Protein AF-0000000072267032 (afdb_homodimer)

Organism: Cereibacter sphaeroides (strain ATCC 17023 / DSM 158 / JCM 6121 / CCUG 31486 / LMG 2827 / NBRC 12203 / NCIMB 8253 / ATH 2.4.1.) (NCBI:txid272943)

Foldseek 3Di:
DLPPKDKDQDDLVCLQVVQVQVQVQCVVVVHDNDGRDSVNSNVLSVCCVVDVQWGWMFIDGPRHGFWIWIKGWDQDPVVRGIAIETEDITGHPVCPPSCRRVVNVVVVVVVCVVRVHPYYDYDDPPPCPVVVVVCVVPHDDDPDDDDDDDDVPPVPPDVPDVPPPPDPPPPPD/DLPPKDKDQDDLVCLQVVQVQVQVQCVVVVHDNDGRDSVNSNVLSVCCVVDVQWGWMFIDGPRHGFWIWIKGWDQDPVVRGIAMETEDITGHPVCPPSCRRVVNVVVVVVVCVVRVHPYYDYDDPPPCPVVVVVCVVPHDDDPDDDDDDDDVPPVPPDPPPVPPPPPPPPPDD

Radius of gyration: 23.93 Å; Cα contacts (8 Å, |Δi|>4): 596; chains: 2; bounding box: 126×60×44 Å

Structure (mmCIF, N/CA/C/O backbone):
data_AF-0000000072267032-model_v1
#
loop_
_entity.id
_entity.type
_entity.pdbx_description
1 polymer Acetyltransferase
#
loop_
_atom_site.group_PDB
_atom_site.id
_atom_site.type_symbol
_atom_site.label_atom_id
_atom_site.label_alt_id
_atom_site.label_comp_id
_atom_site.label_asym_id
_atom_site.label_entity_id
_atom_site.label_seq_id
_atom_site.pdbx_PDB_ins_code
_atom_site.Cartn_x
_atom_site.Cartn_y
_atom_site.Cartn_z
_atom_site.occupancy
_atom_site.B_iso_or_equiv
_atom_site.auth_seq_id
_atom_site.auth_comp_id
_atom_site.auth_asym_id
_atom_site.auth_atom_id
_atom_site.pdbx_PDB_model_num
ATOM 1 N N . MET A 1 1 ? -18.75 -29.969 -14.984 1 39.78 1 MET A N 1
ATOM 2 C CA . MET A 1 1 ? -19.156 -29.172 -13.828 1 39.78 1 MET A CA 1
ATOM 3 C C . MET A 1 1 ? -18.109 -28.094 -13.523 1 39.78 1 MET A C 1
ATOM 5 O O . MET A 1 1 ? -16.953 -28.406 -13.242 1 39.78 1 MET A O 1
ATOM 9 N N . VAL A 1 2 ? -18.219 -27 -14.141 1 49.12 2 VAL A N 1
ATOM 10 C CA . VAL A 1 2 ? -17.234 -25.953 -13.969 1 49.12 2 VAL A CA 1
ATOM 11 C C . VAL A 1 2 ? -16.984 -25.719 -12.477 1 49.12 2 VAL A C 1
ATOM 13 O O . VAL A 1 2 ? -17.922 -25.422 -11.727 1 49.12 2 VAL A O 1
ATOM 16 N N . SER A 1 3 ? -16.156 -26.516 -11.875 1 59.34 3 SER A N 1
ATOM 17 C CA . SER A 1 3 ? -15.938 -26.484 -10.438 1 59.34 3 SER A CA 1
ATOM 18 C C . SER A 1 3 ? -15.734 -25.062 -9.938 1 59.34 3 SER A C 1
ATOM 20 O O . SER A 1 3 ? -15.078 -24.25 -10.594 1 59.34 3 SER A O 1
ATOM 22 N N . VAL A 1 4 ? -16.719 -24.547 -9.289 1 64.12 4 VAL A N 1
ATOM 23 C CA . VAL A 1 4 ? -16.703 -23.234 -8.672 1 64.12 4 VAL A CA 1
ATOM 24 C C . VAL A 1 4 ? -15.375 -23 -7.961 1 64.12 4 VAL A C 1
ATOM 26 O O . VAL A 1 4 ? -14.914 -23.844 -7.199 1 64.12 4 VAL A O 1
ATOM 29 N N . PRO A 1 5 ? -14.703 -21.969 -8.391 1 80.12 5 PRO A N 1
ATOM 30 C CA . PRO A 1 5 ? -13.453 -21.656 -7.688 1 80.12 5 PRO A CA 1
ATOM 31 C C . PRO A 1 5 ? -13.633 -21.578 -6.176 1 80.12 5 PRO A C 1
ATOM 33 O O . PRO A 1 5 ? -14.672 -21.109 -5.695 1 80.12 5 PRO A O 1
ATOM 36 N N . THR A 1 6 ? -12.883 -22.391 -5.469 1 91.19 6 THR A N 1
ATOM 37 C CA . THR A 1 6 ? -12.844 -22.25 -4.016 1 91.19 6 THR A CA 1
ATOM 38 C C . THR A 1 6 ? -11.734 -21.297 -3.59 1 91.19 6 THR A C 1
ATOM 40 O O . THR A 1 6 ? -10.578 -21.469 -3.973 1 91.19 6 THR A O 1
ATOM 43 N N . ILE A 1 7 ? -12.133 -20.219 -2.961 1 96.75 7 ILE A N 1
ATOM 44 C CA . ILE A 1 7 ? -11.18 -19.25 -2.42 1 96.75 7 ILE A CA 1
ATOM 45 C C . ILE A 1 7 ? -10.977 -19.5 -0.928 1 96.75 7 ILE A C 1
ATOM 47 O O . ILE A 1 7 ? -11.945 -19.672 -0.183 1 96.75 7 ILE A O 1
ATOM 51 N N . ARG A 1 8 ? -9.742 -19.547 -0.549 1 96.31 8 ARG A N 1
ATOM 52 C CA . ARG A 1 8 ? -9.461 -19.844 0.851 1 96.31 8 ARG A CA 1
ATOM 53 C C . ARG A 1 8 ? -8.141 -19.234 1.293 1 96.31 8 ARG A C 1
ATOM 55 O O . ARG A 1 8 ? -7.312 -18.859 0.458 1 96.31 8 ARG A O 1
ATOM 62 N N . ALA A 1 9 ? -8.008 -19.141 2.654 1 96.06 9 ALA A N 1
ATOM 63 C CA . ALA A 1 9 ? -6.695 -18.812 3.199 1 96.06 9 ALA A CA 1
ATOM 64 C C . ALA A 1 9 ? -5.715 -19.953 2.979 1 96.06 9 ALA A C 1
ATOM 66 O O . ALA A 1 9 ? -6.094 -21.125 3.045 1 96.06 9 ALA A O 1
ATOM 67 N N . LEU A 1 10 ? -4.48 -19.609 2.75 1 96.94 10 LEU A N 1
ATOM 68 C CA . LEU A 1 10 ? -3.457 -20.625 2.531 1 96.94 10 LEU A CA 1
ATOM 69 C C . LEU A 1 10 ? -2.928 -21.156 3.859 1 96.94 10 LEU A C 1
ATOM 71 O O . LEU A 1 10 ? -2.941 -20.438 4.867 1 96.94 10 LEU A O 1
ATOM 75 N N . SER A 1 11 ? -2.52 -22.406 3.828 1 95.25 11 SER A N 1
ATOM 76 C CA . SER A 1 11 ? -1.893 -23.047 4.977 1 95.25 11 SER A CA 1
ATOM 77 C C . SER A 1 11 ? -0.469 -23.5 4.652 1 95.25 11 SER A C 1
ATOM 79 O O . SER A 1 11 ? -0.033 -23.406 3.504 1 95.25 11 SER A O 1
ATOM 81 N N . ALA A 1 12 ? 0.171 -23.953 5.684 1 95.12 12 ALA A N 1
ATOM 82 C CA . ALA A 1 12 ? 1.554 -24.391 5.527 1 95.12 12 ALA A CA 1
ATOM 83 C C . ALA A 1 12 ? 1.665 -25.484 4.465 1 95.12 12 ALA A C 1
ATOM 85 O O . ALA A 1 12 ? 2.666 -25.562 3.75 1 95.12 12 ALA A O 1
ATOM 86 N N . ALA A 1 13 ? 0.671 -26.266 4.336 1 96.38 13 ALA A N 1
ATOM 87 C CA . ALA A 1 13 ? 0.675 -27.375 3.381 1 96.38 13 ALA A CA 1
ATOM 88 C C . ALA A 1 13 ? 0.691 -26.859 1.944 1 96.38 13 ALA A C 1
ATOM 90 O O . ALA A 1 13 ? 1.04 -27.594 1.019 1 96.38 13 ALA A O 1
ATOM 91 N N . ASP A 1 14 ? 0.347 -25.625 1.757 1 97.69 14 ASP A N 1
ATOM 92 C CA . ASP A 1 14 ? 0.253 -25.047 0.42 1 97.69 14 ASP A CA 1
ATOM 93 C C . ASP A 1 14 ? 1.597 -24.469 -0.027 1 97.69 14 ASP A C 1
ATOM 95 O O . ASP A 1 14 ? 1.748 -24.047 -1.176 1 97.69 14 ASP A O 1
ATOM 99 N N . ALA A 1 15 ? 2.623 -24.516 0.828 1 97.88 15 ALA A N 1
ATOM 100 C CA . ALA A 1 15 ? 3.869 -23.781 0.617 1 97.88 15 ALA A CA 1
ATOM 101 C C . ALA A 1 15 ? 4.562 -24.234 -0.665 1 97.88 15 ALA A C 1
ATOM 103 O O . ALA A 1 15 ? 4.977 -23.406 -1.479 1 97.88 15 ALA A O 1
ATOM 104 N N . PRO A 1 16 ? 4.652 -25.531 -0.921 1 98 16 PRO A N 1
ATOM 105 C CA . PRO A 1 16 ? 5.332 -25.938 -2.152 1 98 16 PRO A CA 1
ATOM 106 C C . PRO A 1 16 ? 4.621 -25.438 -3.41 1 98 16 PRO A C 1
ATOM 108 O O . PRO A 1 16 ? 5.27 -24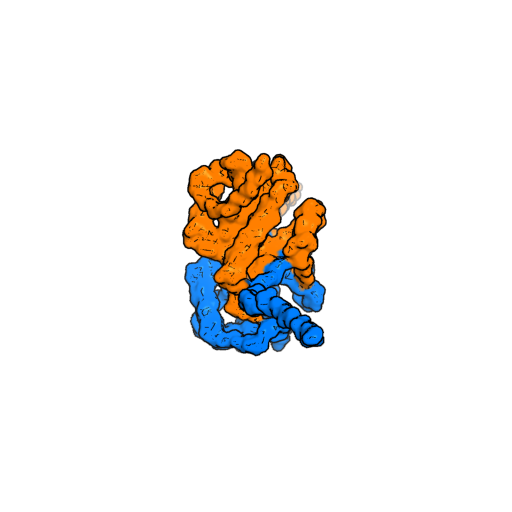.938 -4.332 1 98 16 PRO A O 1
ATOM 111 N N . ARG A 1 17 ? 3.348 -25.578 -3.422 1 97.69 17 ARG A N 1
ATOM 112 C CA . ARG A 1 17 ? 2.609 -25.141 -4.605 1 97.69 17 ARG A CA 1
ATOM 113 C C . ARG A 1 17 ? 2.623 -23.625 -4.738 1 97.69 17 ARG A C 1
ATOM 115 O O . ARG A 1 17 ? 2.693 -23.094 -5.848 1 97.69 17 ARG A O 1
ATOM 122 N N . LEU A 1 18 ? 2.527 -22.906 -3.607 1 97.75 18 LEU A N 1
ATOM 123 C CA . LEU A 1 18 ? 2.641 -21.453 -3.66 1 97.75 18 LEU A CA 1
ATOM 124 C C . LEU A 1 18 ? 4 -21.031 -4.203 1 97.75 18 LEU A C 1
ATOM 126 O O . LEU A 1 18 ? 4.105 -20.047 -4.938 1 97.75 18 LEU A O 1
ATOM 130 N N . ALA A 1 19 ? 5.02 -21.797 -3.832 1 97.69 19 ALA A N 1
ATOM 131 C CA . ALA A 1 19 ? 6.355 -21.5 -4.348 1 97.69 19 ALA A CA 1
ATOM 132 C C . ALA A 1 19 ? 6.391 -21.609 -5.871 1 97.69 19 ALA A C 1
ATOM 134 O O . ALA A 1 19 ? 6.973 -20.766 -6.547 1 97.69 19 ALA A O 1
ATOM 135 N N . ASP A 1 20 ? 5.754 -22.609 -6.375 1 97.19 20 ASP A N 1
ATOM 136 C CA . ASP A 1 20 ? 5.672 -22.781 -7.824 1 97.19 20 ASP A CA 1
ATOM 137 C C . ASP A 1 20 ? 4.938 -21.625 -8.484 1 97.19 20 ASP A C 1
ATOM 139 O O . ASP A 1 20 ? 5.387 -21.094 -9.5 1 97.19 20 ASP A O 1
ATOM 143 N N . LEU A 1 21 ? 3.82 -21.234 -7.906 1 97.06 21 LEU A N 1
ATOM 144 C CA . LEU A 1 21 ? 3.02 -20.141 -8.445 1 97.06 21 LEU A CA 1
ATOM 145 C C . LEU A 1 21 ? 3.785 -18.828 -8.391 1 97.06 21 LEU A C 1
ATOM 147 O O . LEU A 1 21 ? 3.785 -18.062 -9.352 1 97.06 21 LEU A O 1
ATOM 151 N N . ALA A 1 22 ? 4.438 -18.609 -7.234 1 96.81 22 ALA A N 1
ATOM 152 C CA . ALA A 1 22 ? 5.211 -17.391 -7.059 1 96.81 22 ALA A CA 1
ATOM 153 C C . ALA A 1 22 ? 6.352 -17.312 -8.07 1 96.81 22 ALA A C 1
ATO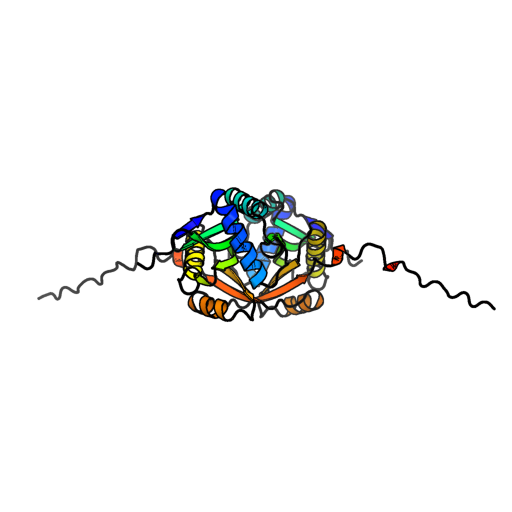M 155 O O . ALA A 1 22 ? 6.637 -16.234 -8.617 1 96.81 22 ALA A O 1
ATOM 156 N N . THR A 1 23 ? 6.988 -18.438 -8.328 1 96.94 23 THR A N 1
ATOM 157 C CA . THR A 1 23 ? 8.055 -18.5 -9.32 1 96.94 23 THR A CA 1
ATOM 158 C C . THR A 1 23 ? 7.523 -18.172 -10.711 1 96.94 23 THR A C 1
ATOM 160 O O . THR A 1 23 ? 8.133 -17.391 -11.445 1 96.94 23 THR A O 1
ATOM 163 N N . ALA A 1 24 ? 6.41 -18.734 -11.062 1 95.5 24 ALA A N 1
ATOM 164 C CA . ALA A 1 24 ? 5.789 -18.469 -12.352 1 95.5 24 ALA A CA 1
ATOM 165 C C . ALA A 1 24 ? 5.395 -17 -12.477 1 95.5 24 ALA A C 1
ATOM 167 O O . ALA A 1 24 ? 5.578 -16.391 -13.531 1 95.5 24 ALA A O 1
ATOM 168 N N . TYR A 1 25 ? 4.852 -16.484 -11.406 1 94.94 25 TYR A N 1
ATOM 169 C CA . TYR A 1 25 ? 4.469 -15.078 -11.359 1 94.94 25 TYR A CA 1
ATOM 170 C C . TYR A 1 25 ? 5.68 -14.172 -11.555 1 94.94 25 TYR A C 1
ATOM 172 O O . TYR A 1 25 ? 5.637 -13.242 -12.359 1 94.94 25 TYR A O 1
ATOM 180 N N . ARG A 1 26 ? 6.723 -14.453 -10.82 1 93.62 26 ARG A N 1
ATOM 181 C CA . ARG A 1 26 ? 7.977 -13.711 -10.93 1 93.62 26 ARG A CA 1
ATOM 182 C C . ARG A 1 26 ? 8.477 -13.695 -12.375 1 93.62 26 ARG A C 1
ATOM 184 O O . ARG A 1 26 ? 8.883 -12.648 -12.883 1 93.62 26 ARG A O 1
ATOM 191 N N . ARG A 1 27 ? 8.422 -14.773 -12.992 1 92.31 27 ARG A N 1
ATOM 192 C CA . ARG A 1 27 ? 8.867 -14.875 -14.375 1 92.31 27 ARG A CA 1
ATOM 193 C C . ARG A 1 27 ? 7.973 -14.055 -15.297 1 92.31 27 ARG A C 1
ATOM 195 O O . ARG A 1 27 ? 8.469 -13.344 -16.188 1 92.31 27 ARG A O 1
ATOM 202 N N . ALA A 1 28 ? 6.707 -14.156 -15.086 1 90.12 28 ALA A N 1
ATOM 203 C CA . ALA A 1 28 ? 5.75 -13.422 -15.906 1 90.12 28 ALA A CA 1
ATOM 204 C C . ALA A 1 28 ? 5.957 -11.914 -15.773 1 90.12 28 ALA A C 1
ATOM 206 O O . ALA A 1 28 ? 5.684 -11.164 -16.703 1 90.12 28 ALA A O 1
ATOM 207 N N . MET A 1 29 ? 6.492 -11.508 -14.648 1 89.44 29 MET A N 1
ATOM 208 C CA . MET A 1 29 ? 6.668 -10.086 -14.352 1 89.44 29 MET A CA 1
ATOM 209 C C . MET A 1 29 ? 8.109 -9.656 -14.609 1 89.44 29 MET A C 1
ATOM 211 O O . MET A 1 29 ? 8.516 -8.57 -14.195 1 89.44 29 MET A O 1
ATOM 215 N N . SER A 1 30 ? 8.93 -10.453 -15.188 1 86.12 30 SER A N 1
ATOM 216 C CA . SER A 1 30 ? 10.328 -10.195 -15.523 1 86.12 30 SER A CA 1
ATOM 217 C C . SER A 1 30 ? 11.148 -9.898 -14.273 1 86.12 30 SER A C 1
ATOM 219 O O . SER A 1 30 ? 12 -9 -14.289 1 86.12 30 SER A O 1
ATOM 221 N N . GLY A 1 31 ? 10.781 -10.625 -13.234 1 85.69 31 GLY A N 1
ATOM 222 C CA . GLY A 1 31 ? 11.547 -10.539 -12 1 85.69 31 GLY A CA 1
ATOM 223 C C . GLY A 1 31 ? 12.844 -11.328 -12.047 1 85.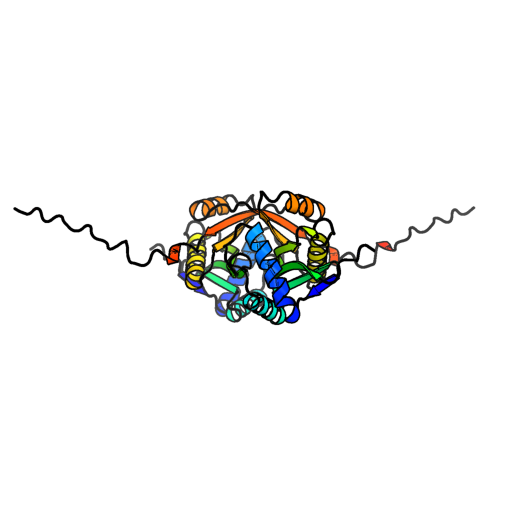69 31 GLY A C 1
ATOM 224 O O . GLY A 1 31 ? 13.273 -11.766 -13.109 1 85.69 31 GLY A O 1
ATOM 225 N N . PRO A 1 32 ? 13.453 -11.391 -10.898 1 85.5 32 PRO A N 1
ATOM 226 C CA . PRO A 1 32 ? 14.703 -12.156 -10.836 1 85.5 32 PRO A CA 1
ATOM 227 C C . PRO A 1 32 ? 14.531 -13.602 -11.305 1 85.5 32 PRO A C 1
ATOM 229 O O . PRO A 1 32 ? 13.453 -14.18 -11.164 1 85.5 32 PRO A O 1
ATOM 232 N N . ALA A 1 33 ? 15.617 -14.18 -11.703 1 86.81 33 ALA A N 1
ATOM 233 C CA . ALA A 1 33 ? 15.602 -15.523 -12.273 1 86.81 33 ALA A CA 1
ATOM 234 C C . ALA A 1 33 ? 15.477 -16.578 -11.18 1 86.81 33 ALA A C 1
ATOM 236 O O . ALA A 1 33 ? 14.969 -17.688 -11.422 1 86.81 33 ALA A O 1
ATOM 237 N N . GLU A 1 34 ? 15.867 -16.156 -10.039 1 91.5 34 GLU A N 1
ATOM 238 C CA . GLU A 1 34 ? 15.859 -17.125 -8.945 1 91.5 34 GLU A CA 1
ATOM 239 C C . GLU A 1 34 ? 14.438 -17.531 -8.578 1 91.5 34 GLU A C 1
ATOM 241 O O . GLU A 1 34 ? 13.547 -16.688 -8.469 1 91.5 34 GLU A O 1
ATOM 246 N N . ALA A 1 35 ? 14.273 -18.828 -8.438 1 93.62 35 ALA A N 1
ATOM 247 C CA . ALA A 1 35 ? 12.961 -19.359 -8.078 1 93.62 35 ALA A CA 1
ATOM 248 C C . ALA A 1 35 ? 12.633 -19.078 -6.613 1 93.62 35 ALA A C 1
ATOM 250 O O . ALA A 1 35 ? 13.531 -19 -5.77 1 93.62 35 ALA A O 1
ATOM 251 N N . THR A 1 36 ? 11.328 -18.875 -6.375 1 95.94 36 THR A N 1
ATOM 252 C CA . THR A 1 36 ? 10.859 -18.844 -4.996 1 95.94 36 THR A CA 1
ATOM 253 C C . THR A 1 36 ? 10.93 -20.234 -4.371 1 95.94 36 THR A C 1
ATOM 255 O O . THR A 1 36 ? 10.477 -21.219 -4.969 1 95.94 36 THR A O 1
ATOM 258 N N . THR A 1 37 ? 11.492 -20.328 -3.199 1 96.25 37 THR A N 1
ATOM 259 C CA . THR A 1 37 ? 11.617 -21.625 -2.541 1 96.25 37 THR A CA 1
ATOM 260 C C . THR A 1 37 ? 10.391 -21.906 -1.68 1 96.25 37 THR A C 1
ATOM 262 O O . THR A 1 37 ? 9.695 -20.984 -1.255 1 96.25 37 THR A O 1
ATOM 265 N N . PRO A 1 38 ? 10.188 -23.219 -1.454 1 97.06 38 PRO A N 1
ATOM 266 C CA . PRO A 1 38 ? 9.102 -23.547 -0.521 1 97.06 38 PRO A CA 1
ATOM 267 C C . PRO A 1 38 ? 9.289 -22.906 0.847 1 97.06 38 PRO A C 1
ATOM 269 O O . PRO A 1 38 ? 8.305 -22.547 1.505 1 97.06 38 PRO A O 1
ATOM 272 N N . GLY A 1 39 ? 10.523 -22.75 1.212 1 96.56 39 GLY A N 1
ATOM 273 C CA . GLY A 1 39 ? 10.797 -22.062 2.463 1 96.56 39 GLY A CA 1
ATOM 274 C C . GLY A 1 39 ? 10.344 -20.625 2.469 1 96.56 39 GLY A C 1
ATOM 275 O O . GLY A 1 39 ? 9.742 -20.156 3.443 1 96.56 39 GLY A O 1
ATOM 276 N N . GLN A 1 40 ? 10.633 -19.922 1.434 1 95 40 GLN A N 1
ATOM 277 C CA . GLN A 1 40 ? 10.188 -18.531 1.294 1 95 40 GLN A CA 1
ATOM 278 C C . GLN A 1 40 ? 8.664 -18.453 1.277 1 95 40 GLN A C 1
ATOM 280 O O . GLN A 1 40 ? 8.078 -17.578 1.914 1 95 40 GLN A O 1
ATOM 285 N N . ALA A 1 41 ? 8.078 -19.375 0.562 1 97.12 41 ALA A N 1
ATOM 286 C CA . ALA A 1 41 ? 6.621 -19.422 0.506 1 97.12 41 ALA A CA 1
ATOM 287 C C . ALA A 1 41 ? 6.031 -19.734 1.878 1 97.12 41 ALA A C 1
ATOM 289 O O . ALA A 1 41 ? 5.039 -19.109 2.285 1 97.12 41 ALA A O 1
ATOM 290 N N . ALA A 1 42 ? 6.605 -20.625 2.572 1 97.25 42 ALA A N 1
ATOM 291 C CA . ALA A 1 42 ? 6.145 -20.984 3.912 1 97.25 42 ALA A CA 1
ATOM 292 C C . ALA A 1 42 ? 6.238 -19.797 4.859 1 97.25 42 ALA A C 1
ATOM 294 O O . ALA A 1 42 ? 5.34 -19.562 5.676 1 97.25 42 ALA A O 1
ATOM 295 N N . ALA A 1 43 ? 7.289 -19.078 4.766 1 95.88 43 ALA A N 1
ATOM 296 C CA . ALA A 1 43 ? 7.473 -17.891 5.609 1 95.88 43 ALA A CA 1
ATOM 297 C C . ALA A 1 43 ? 6.387 -16.859 5.344 1 95.88 43 ALA A C 1
ATOM 299 O O . ALA A 1 43 ? 5.883 -16.234 6.277 1 95.88 43 ALA A O 1
ATOM 300 N N . LEU A 1 44 ? 6.086 -16.688 4.141 1 95.62 44 LEU A N 1
ATOM 301 C CA . LEU A 1 44 ? 5.039 -15.734 3.771 1 95.62 44 LEU A CA 1
ATOM 302 C C . LEU A 1 44 ? 3.688 -16.188 4.312 1 95.62 44 LEU A C 1
ATOM 304 O O . LEU A 1 44 ? 2.932 -15.375 4.852 1 95.62 44 LEU A O 1
ATOM 308 N N . ILE A 1 45 ? 3.424 -17.422 4.188 1 97.12 45 ILE A N 1
ATOM 309 C CA . ILE A 1 45 ? 2.178 -17.984 4.699 1 97.12 45 ILE A CA 1
ATOM 310 C C . ILE A 1 45 ? 2.111 -17.797 6.215 1 97.12 45 ILE A C 1
ATOM 312 O O . ILE A 1 45 ? 1.083 -17.375 6.746 1 97.12 45 ILE A O 1
ATOM 316 N N . GLU A 1 46 ? 3.17 -18.078 6.852 1 96.31 46 GLU A N 1
ATOM 317 C CA . GLU A 1 46 ? 3.221 -17.922 8.305 1 96.31 46 GLU A CA 1
ATOM 318 C C . GLU A 1 46 ? 2.965 -16.484 8.711 1 96.31 46 GLU A C 1
ATOM 320 O O . GLU A 1 46 ? 2.234 -16.219 9.672 1 96.31 46 GLU A O 1
ATOM 325 N N . ARG A 1 47 ? 3.541 -15.617 7.996 1 93.81 47 ARG A N 1
ATOM 326 C CA . ARG A 1 47 ? 3.322 -14.203 8.273 1 93.81 47 ARG A CA 1
ATOM 327 C C . ARG A 1 47 ? 1.853 -13.836 8.102 1 93.81 47 ARG A C 1
ATOM 329 O O . ARG A 1 47 ? 1.289 -13.109 8.922 1 93.81 47 ARG A O 1
ATOM 336 N N . ALA A 1 48 ? 1.309 -14.289 7.086 1 94.5 48 ALA A N 1
ATOM 337 C CA . ALA A 1 48 ? -0.094 -13.992 6.805 1 94.5 48 ALA A CA 1
ATOM 338 C C . ALA A 1 48 ? -1.002 -14.562 7.891 1 94.5 48 ALA A C 1
ATOM 340 O O . ALA A 1 48 ? -2.021 -13.961 8.234 1 94.5 48 ALA A O 1
ATOM 341 N N . LEU A 1 49 ? -0.623 -15.68 8.406 1 93.69 49 LEU A N 1
ATOM 342 C CA . LEU A 1 49 ? -1.416 -16.312 9.445 1 93.69 49 LEU A CA 1
ATOM 343 C C . LEU A 1 49 ? -1.299 -15.555 10.766 1 93.69 49 LEU A C 1
ATOM 345 O O . LEU A 1 49 ? -2.234 -15.555 11.57 1 93.69 49 LEU A O 1
ATOM 349 N N . ARG A 1 50 ? -0.221 -14.859 10.961 1 92.25 50 ARG A N 1
ATOM 350 C CA . ARG A 1 50 ? 0.042 -14.188 12.227 1 92.25 50 ARG A CA 1
ATOM 351 C C . ARG A 1 50 ? -0.379 -12.727 12.18 1 92.25 50 ARG A C 1
ATOM 353 O O . ARG A 1 50 ? -0.613 -12.102 13.211 1 92.25 50 ARG A O 1
ATOM 360 N N . ALA A 1 51 ? -0.405 -12.203 11.047 1 92.44 51 ALA A N 1
ATOM 361 C CA . ALA A 1 51 ? -0.68 -10.781 10.875 1 92.44 51 ALA A CA 1
ATOM 362 C C . ALA A 1 51 ? -2.041 -10.555 10.227 1 92.44 51 ALA A C 1
ATOM 364 O O . ALA A 1 51 ? -2.18 -10.688 9.008 1 92.44 51 ALA A O 1
ATOM 365 N N . PRO A 1 52 ? -2.963 -10.039 10.984 1 89.5 52 PRO A N 1
ATOM 366 C CA . PRO A 1 52 ? -4.312 -9.891 10.438 1 89.5 52 PRO A CA 1
ATOM 367 C C . PRO A 1 52 ? -4.371 -8.891 9.281 1 89.5 52 PRO A C 1
ATOM 369 O O . PRO A 1 52 ? -5.297 -8.938 8.469 1 89.5 52 PRO A O 1
ATOM 372 N N . ASP A 1 53 ? -3.424 -8.031 9.172 1 93.88 53 ASP A N 1
ATOM 373 C CA . ASP A 1 53 ? -3.441 -7 8.141 1 93.88 53 ASP A CA 1
ATOM 374 C C . ASP A 1 53 ? -2.834 -7.512 6.84 1 93.88 53 ASP A C 1
ATOM 376 O O . ASP A 1 53 ? -2.809 -6.797 5.836 1 93.88 53 ASP A O 1
ATOM 380 N N . LEU A 1 54 ? -2.316 -8.711 6.859 1 95.62 54 LEU A N 1
ATOM 381 C CA . LEU A 1 54 ? -1.792 -9.367 5.668 1 95.62 54 LEU A CA 1
ATOM 382 C C . LEU A 1 54 ? -2.711 -10.5 5.223 1 95.62 54 LEU A C 1
ATOM 384 O O . LEU A 1 54 ? -2.947 -11.445 5.977 1 95.62 54 LEU A O 1
ATOM 388 N N . LEU A 1 55 ? -3.26 -10.32 4.043 1 97.19 55 LEU A N 1
ATOM 389 C CA . LEU A 1 55 ? -4.184 -11.312 3.5 1 97.19 55 LEU A CA 1
ATOM 390 C C . LEU A 1 55 ? -3.541 -12.086 2.348 1 97.19 55 LEU A C 1
ATOM 392 O O . LEU A 1 55 ? -3.148 -11.484 1.343 1 97.19 55 LEU A O 1
ATOM 396 N N . LEU A 1 56 ? -3.41 -13.344 2.539 1 97.94 56 LEU A N 1
ATOM 397 C CA . LEU A 1 56 ? -2.922 -14.258 1.506 1 97.94 56 LEU A CA 1
ATOM 398 C C . LEU A 1 56 ? -3.963 -15.32 1.185 1 97.94 56 LEU A C 1
ATOM 400 O O . LEU A 1 56 ? -4.152 -16.266 1.957 1 97.94 56 LEU A O 1
ATOM 404 N N . LEU A 1 57 ? -4.625 -15.148 0.009 1 98.06 57 LEU A N 1
ATOM 405 C CA . LEU A 1 57 ? -5.699 -16.047 -0.411 1 98.06 57 LEU A CA 1
ATOM 406 C C . LEU A 1 57 ? -5.25 -16.922 -1.568 1 98.06 57 LEU A C 1
ATOM 408 O O . LEU A 1 57 ? -4.473 -16.5 -2.42 1 98.06 57 LEU A O 1
ATOM 412 N N . GLY A 1 58 ? -5.742 -18.109 -1.576 1 98 58 GLY A N 1
ATOM 413 C CA . GLY A 1 58 ? -5.547 -19.047 -2.674 1 98 58 GLY A CA 1
ATOM 414 C C . GLY A 1 58 ? -6.84 -19.406 -3.381 1 98 58 GLY A C 1
ATOM 415 O O . GLY A 1 58 ? -7.902 -19.453 -2.758 1 98 58 GLY A O 1
ATOM 416 N N . ALA A 1 59 ? -6.723 -19.641 -4.656 1 97.06 59 ALA A N 1
ATOM 417 C CA . ALA A 1 59 ? -7.832 -20.125 -5.473 1 97.06 59 ALA A CA 1
ATOM 418 C C . ALA A 1 59 ? -7.551 -21.531 -6 1 97.06 59 ALA A C 1
ATOM 420 O O . ALA A 1 59 ? -6.531 -21.766 -6.652 1 97.06 59 ALA A O 1
ATOM 421 N N . ASP A 1 60 ? -8.461 -22.406 -5.711 1 94.56 60 ASP A N 1
ATOM 422 C CA . ASP A 1 60 ? -8.336 -23.781 -6.199 1 94.56 60 ASP A CA 1
ATOM 423 C C . ASP A 1 60 ? -9.156 -23.984 -7.469 1 94.56 60 ASP A C 1
ATOM 425 O O . ASP A 1 60 ? -10.266 -23.469 -7.59 1 94.56 60 ASP A O 1
ATOM 429 N N . CYS A 1 61 ? -8.523 -24.641 -8.367 1 88.75 61 CYS A N 1
ATOM 430 C CA . CYS A 1 61 ? -9.188 -25.109 -9.578 1 88.75 61 CYS A CA 1
ATOM 431 C C . CYS A 1 61 ? -8.875 -26.594 -9.82 1 88.75 61 CYS A C 1
ATOM 433 O O . CYS A 1 61 ? -7.711 -26.969 -9.898 1 88.75 61 CYS A O 1
ATOM 435 N N . GLY A 1 62 ? -9.898 -27.422 -9.898 1 84.69 62 GLY A N 1
ATOM 436 C CA . GLY A 1 62 ? -9.695 -28.844 -10.109 1 84.69 62 GLY A CA 1
ATOM 437 C C . GLY A 1 62 ? -8.945 -29.516 -8.969 1 84.69 62 GLY A C 1
ATOM 438 O O . GLY A 1 62 ? -8.102 -30.375 -9.203 1 84.69 62 GLY A O 1
ATOM 439 N N . GLY A 1 63 ? -9.039 -28.953 -7.738 1 86.12 63 GLY A N 1
ATOM 440 C CA . GLY A 1 63 ? -8.445 -29.547 -6.555 1 86.12 63 GLY A CA 1
ATOM 441 C C . GLY A 1 63 ? -7.016 -29.094 -6.309 1 86.12 63 GLY A C 1
ATOM 442 O O . GLY A 1 63 ? -6.348 -29.609 -5.406 1 86.12 63 GLY A O 1
ATOM 443 N N . ALA A 1 64 ? -6.562 -28.266 -7.148 1 91 64 ALA A N 1
ATOM 444 C CA . ALA A 1 64 ? -5.203 -27.766 -6.98 1 91 64 ALA A CA 1
ATOM 445 C C . ALA A 1 64 ? -5.191 -26.234 -6.859 1 91 64 ALA A C 1
ATOM 447 O O . ALA A 1 64 ? -6.023 -25.562 -7.457 1 91 64 ALA A O 1
ATOM 448 N N . LEU A 1 65 ? -4.203 -25.766 -6.062 1 96 65 LEU A N 1
ATOM 449 C CA . LEU A 1 65 ? -3.992 -24.328 -5.98 1 96 65 LEU A CA 1
ATOM 450 C C . LEU A 1 65 ? -3.547 -23.766 -7.324 1 96 65 LEU A C 1
ATOM 452 O O . LEU A 1 65 ? -2.494 -24.141 -7.844 1 96 65 LEU A O 1
ATOM 456 N N . ALA A 1 66 ? -4.402 -22.891 -7.895 1 96.44 66 ALA A N 1
ATOM 457 C CA . ALA A 1 66 ? -4.176 -22.422 -9.258 1 96.44 66 ALA A CA 1
ATOM 458 C C . ALA A 1 66 ? -3.9 -20.922 -9.297 1 96.44 66 ALA A C 1
ATOM 460 O O . ALA A 1 66 ? -3.525 -20.375 -10.336 1 96.44 66 ALA A O 1
ATOM 461 N N . GLY A 1 67 ? -4.094 -20.234 -8.227 1 97.31 67 GLY A N 1
ATOM 462 C CA . GLY A 1 67 ? -3.863 -18.812 -8.141 1 97.31 67 GLY A CA 1
ATOM 463 C C . GLY A 1 67 ? -3.803 -18.297 -6.715 1 97.31 67 GLY A C 1
ATOM 464 O O . GLY A 1 67 ? -4.102 -19.031 -5.773 1 97.31 67 GLY A O 1
ATOM 465 N N . PHE A 1 68 ? -3.332 -17.031 -6.57 1 98.06 68 PHE A N 1
ATOM 466 C CA . PHE A 1 68 ? -3.258 -16.422 -5.246 1 98.06 68 PHE A CA 1
ATOM 467 C C . PHE A 1 68 ? -3.416 -14.906 -5.332 1 98.06 68 PHE A C 1
ATOM 469 O O . PHE A 1 68 ? -3.309 -14.328 -6.414 1 98.06 68 PHE A O 1
ATOM 476 N N . ALA A 1 69 ? -3.799 -14.336 -4.27 1 98.25 69 ALA A N 1
ATOM 477 C CA . ALA A 1 69 ? -3.828 -12.883 -4.074 1 98.25 69 ALA A CA 1
ATOM 478 C C . ALA A 1 69 ? -3.162 -12.5 -2.758 1 98.25 69 ALA A C 1
ATOM 480 O O . ALA A 1 69 ? -3.385 -13.141 -1.728 1 98.25 69 ALA A O 1
ATOM 481 N N . LEU A 1 70 ? -2.27 -11.57 -2.793 1 97.94 70 LEU A N 1
ATOM 482 C CA . LEU A 1 70 ? -1.676 -10.953 -1.615 1 97.94 70 LEU A CA 1
ATOM 483 C C . LEU A 1 70 ? -2.164 -9.516 -1.455 1 97.94 70 LEU A C 1
ATOM 485 O O . LEU A 1 70 ? -1.985 -8.688 -2.354 1 97.94 70 LEU A O 1
ATOM 489 N N . ALA A 1 71 ? -2.805 -9.195 -0.331 1 98.25 71 ALA A N 1
ATOM 490 C CA . ALA A 1 71 ? -3.342 -7.871 -0.05 1 98.25 71 ALA A CA 1
ATOM 491 C C . ALA A 1 71 ? -3.018 -7.438 1.377 1 98.25 71 ALA A C 1
ATOM 493 O O . ALA A 1 71 ? -2.639 -8.266 2.211 1 98.25 71 ALA A O 1
ATOM 494 N N . PHE A 1 72 ? -3.129 -6.188 1.586 1 97.44 72 PHE A N 1
ATOM 495 C CA . PHE A 1 72 ? -2.826 -5.594 2.883 1 97.44 72 PHE A CA 1
ATOM 496 C C . PHE A 1 72 ? -3.969 -4.699 3.348 1 97.44 72 PHE A C 1
ATOM 498 O O . PHE A 1 72 ? -4.594 -4.012 2.539 1 97.44 72 PHE A O 1
ATOM 505 N N . GLU A 1 73 ? -4.277 -4.781 4.59 1 97 73 GLU A N 1
ATOM 506 C CA . GLU A 1 73 ? -5.105 -3.768 5.234 1 97 73 GLU A CA 1
ATOM 507 C C . GLU A 1 73 ? -4.25 -2.643 5.812 1 97 73 GLU A C 1
ATOM 509 O O . GLU A 1 73 ? -3.346 -2.893 6.613 1 97 73 GLU A O 1
ATOM 514 N N . LEU A 1 74 ? -4.496 -1.492 5.395 1 95.69 74 LEU A N 1
ATOM 515 C CA . LEU A 1 74 ? -3.688 -0.343 5.789 1 95.69 74 LEU A CA 1
ATOM 516 C C . LEU A 1 74 ? -4.555 0.737 6.426 1 95.69 74 LEU A C 1
ATOM 518 O O . LEU A 1 74 ? -5.68 0.981 5.98 1 95.69 74 LEU A O 1
ATOM 522 N N . PRO A 1 75 ? -3.99 1.391 7.516 1 93.31 75 PRO A N 1
ATOM 523 C CA . PRO A 1 75 ? -4.715 2.562 8.008 1 93.31 75 PRO A CA 1
ATOM 524 C C . PRO A 1 75 ? -4.781 3.693 6.984 1 93.31 75 PRO A C 1
ATOM 526 O O . PRO A 1 75 ? -3.842 3.877 6.203 1 93.31 75 PRO A O 1
ATOM 529 N N . GLU A 1 76 ? -5.828 4.355 7 1 89.69 76 GLU A N 1
ATOM 530 C CA . GLU A 1 76 ? -6.078 5.469 6.09 1 89.69 76 GLU A CA 1
ATOM 531 C C . GLU A 1 76 ? -6.344 6.758 6.859 1 89.69 76 GLU A C 1
ATOM 533 O O . GLU A 1 76 ? -7.387 6.902 7.496 1 89.69 76 GLU A O 1
ATOM 538 N N . ILE A 1 77 ? -5.465 7.746 6.754 1 88.81 77 ILE A N 1
ATOM 539 C CA . ILE A 1 77 ? -5.527 8.945 7.578 1 88.81 77 ILE A CA 1
ATOM 540 C C . ILE A 1 77 ? -6.691 9.828 7.121 1 88.81 77 ILE A C 1
ATOM 542 O O . ILE A 1 77 ? -7.359 10.453 7.945 1 88.81 77 ILE A O 1
ATOM 546 N N . ILE A 1 78 ? -6.965 9.898 5.855 1 86.56 78 ILE A N 1
ATOM 547 C CA . ILE A 1 78 ? -7.98 10.805 5.332 1 86.56 78 ILE A CA 1
ATOM 548 C C . ILE A 1 78 ? -9.352 10.406 5.859 1 86.56 78 ILE A C 1
ATOM 550 O O . ILE A 1 78 ? -10.094 11.234 6.391 1 86.56 78 ILE A O 1
ATOM 554 N N . SER A 1 79 ? -9.633 9.125 5.809 1 83.75 79 SER A N 1
ATOM 555 C CA . SER A 1 79 ? -10.938 8.656 6.27 1 83.75 79 SER A CA 1
ATOM 556 C C . SER A 1 79 ? -10.922 8.375 7.766 1 83.75 79 SER A C 1
ATOM 558 O O . SER A 1 79 ? -11.984 8.312 8.398 1 83.75 79 SER A O 1
ATOM 560 N N . GLY A 1 80 ? -9.727 8.203 8.328 1 85.81 80 GLY A N 1
ATOM 561 C CA . GLY A 1 80 ? -9.617 7.734 9.695 1 85.81 80 GLY A CA 1
ATOM 562 C C . GLY A 1 80 ? -9.867 6.242 9.836 1 85.81 80 GLY A C 1
ATOM 563 O O . GLY A 1 80 ? -9.859 5.711 10.953 1 85.81 80 GLY A O 1
ATOM 564 N N . GLY A 1 81 ? -10.117 5.543 8.734 1 90.31 81 GLY A N 1
ATOM 565 C CA . GLY A 1 81 ? -10.406 4.117 8.727 1 90.31 81 GLY A CA 1
ATOM 566 C C . GLY A 1 81 ? -9.289 3.285 8.125 1 90.31 81 GLY A C 1
ATOM 567 O O . GLY A 1 81 ? -8.117 3.479 8.453 1 90.31 81 GLY A O 1
ATOM 568 N N . ARG A 1 82 ? -9.711 2.277 7.422 1 94.44 82 ARG A N 1
ATOM 569 C CA . ARG A 1 82 ? -8.781 1.349 6.789 1 94.44 82 ARG A CA 1
ATOM 570 C C . ARG A 1 82 ? -9.125 1.137 5.32 1 94.44 82 ARG A C 1
ATOM 572 O O . ARG A 1 82 ? -10.273 1.351 4.91 1 94.44 82 ARG A O 1
ATOM 579 N N . ALA A 1 83 ? -8.156 0.773 4.574 1 95.94 83 ALA A N 1
ATOM 580 C CA . ALA A 1 83 ? -8.312 0.419 3.166 1 95.94 83 ALA A CA 1
ATOM 581 C C . ALA A 1 83 ? -7.516 -0.833 2.82 1 95.94 83 ALA A C 1
ATOM 583 O O . ALA A 1 83 ? -6.598 -1.213 3.555 1 95.94 83 ALA A O 1
ATOM 584 N N . GLY A 1 84 ? -7.988 -1.435 1.74 1 97.56 84 GLY A N 1
ATOM 585 C CA . GLY A 1 84 ? -7.246 -2.572 1.223 1 97.56 84 GLY A CA 1
ATOM 586 C C . GLY A 1 84 ? -6.324 -2.209 0.074 1 97.56 84 GLY A C 1
ATOM 587 O O . GLY A 1 84 ? -6.676 -1.39 -0.777 1 97.56 84 GLY A O 1
ATOM 588 N N . GLN A 1 85 ? -5.16 -2.82 0.095 1 97.69 85 GLN A N 1
ATOM 589 C CA . GLN A 1 85 ? -4.207 -2.74 -1.009 1 97.69 85 GLN A CA 1
ATOM 590 C C . GLN A 1 85 ? -3.914 -4.121 -1.581 1 97.69 85 GLN A C 1
ATOM 592 O O . GLN A 1 85 ? -3.275 -4.949 -0.925 1 97.69 85 GLN A O 1
ATOM 597 N N . LEU A 1 86 ? -4.406 -4.379 -2.779 1 98.06 86 LEU A N 1
ATOM 598 C CA . LEU A 1 86 ? -4.047 -5.598 -3.496 1 98.06 86 LEU A CA 1
ATOM 599 C C . LEU A 1 86 ? -2.703 -5.441 -4.199 1 98.06 86 LEU A C 1
ATOM 601 O O . LEU A 1 86 ? -2.566 -4.621 -5.109 1 98.06 86 LEU A O 1
ATOM 605 N N . ASP A 1 87 ? -1.749 -6.246 -3.834 1 97 87 ASP A N 1
ATOM 606 C CA . ASP A 1 87 ? -0.395 -6.051 -4.34 1 97 87 ASP A CA 1
ATOM 607 C C . ASP A 1 87 ? -0.046 -7.102 -5.395 1 97 87 ASP A C 1
ATOM 609 O O . ASP A 1 87 ? 0.68 -6.812 -6.348 1 97 87 ASP A O 1
ATOM 613 N N . ASP A 1 88 ? -0.457 -8.328 -5.156 1 96.56 88 ASP A N 1
ATOM 614 C CA . ASP A 1 88 ? -0.158 -9.414 -6.086 1 96.56 88 ASP A CA 1
ATOM 615 C C . ASP A 1 88 ? -1.408 -10.234 -6.398 1 96.56 88 ASP A C 1
ATOM 617 O O . ASP A 1 88 ? -2.188 -10.547 -5.496 1 96.56 88 ASP A O 1
ATOM 621 N N . LEU A 1 89 ? -1.549 -10.508 -7.641 1 96.75 89 LEU A N 1
ATOM 622 C CA . LEU A 1 89 ? -2.607 -11.367 -8.156 1 96.75 89 LEU A CA 1
ATOM 623 C C . LEU A 1 89 ? -2.1 -12.219 -9.32 1 96.75 89 LEU A C 1
ATOM 625 O O . LEU A 1 89 ? -1.659 -11.68 -10.336 1 96.75 89 LEU A O 1
ATOM 629 N N . PHE A 1 90 ? -2.193 -13.492 -9.086 1 96.5 90 PHE A N 1
ATOM 630 C CA . PHE A 1 90 ? -1.683 -14.375 -10.125 1 96.5 90 PHE A CA 1
ATOM 631 C C . PHE A 1 90 ? -2.555 -15.617 -10.258 1 96.5 90 PHE A C 1
ATOM 633 O O . PHE A 1 90 ? -2.959 -16.203 -9.25 1 96.5 90 PHE A O 1
ATOM 640 N N . VAL A 1 91 ? -2.895 -15.891 -11.406 1 95.44 91 VAL A N 1
ATOM 641 C CA . VAL A 1 91 ? -3.559 -17.141 -11.789 1 95.44 91 VAL A CA 1
ATOM 642 C C . VAL A 1 91 ? -2.748 -17.844 -12.875 1 95.44 91 VAL A C 1
ATOM 644 O O . VAL A 1 91 ? -2.301 -17.203 -13.836 1 95.44 91 VAL A O 1
ATOM 647 N N . MET A 1 92 ? -2.574 -19.125 -12.688 1 93.69 92 MET A N 1
ATOM 648 C CA . MET A 1 92 ? -1.85 -19.891 -13.695 1 93.69 92 MET A CA 1
ATOM 649 C C . MET A 1 92 ? -2.473 -19.719 -15.07 1 93.69 92 MET A C 1
ATOM 651 O O . MET A 1 92 ? -3.697 -19.703 -15.211 1 93.69 92 MET A O 1
ATOM 655 N N . PRO A 1 93 ? -1.581 -19.641 -16.094 1 89.69 93 PRO A N 1
ATOM 656 C CA . PRO A 1 93 ? -2.09 -19.438 -17.453 1 89.69 93 PRO A CA 1
ATOM 657 C C . PRO A 1 93 ? -3.127 -20.484 -17.859 1 89.69 93 PRO A C 1
ATOM 659 O O . PRO A 1 93 ? -4.125 -20.141 -18.5 1 89.69 93 PRO A O 1
ATOM 662 N N . GLU A 1 94 ? -2.971 -21.672 -17.422 1 86.75 94 GLU A N 1
ATOM 663 C CA . GLU A 1 94 ? -3.857 -22.766 -17.812 1 86.75 94 GLU A CA 1
ATOM 664 C C . GLU A 1 94 ? -5.23 -22.625 -17.156 1 86.75 94 GLU A C 1
ATOM 666 O O . GLU A 1 94 ? -6.199 -23.25 -17.594 1 86.75 94 GLU A O 1
ATOM 671 N N . ALA A 1 95 ? -5.316 -21.797 -16.156 1 86.38 95 ALA A N 1
ATOM 672 C CA . ALA A 1 95 ? -6.566 -21.609 -15.43 1 86.38 95 ALA A CA 1
ATOM 673 C C . ALA A 1 95 ? -7.184 -20.25 -15.719 1 86.38 95 ALA A C 1
ATOM 675 O O . ALA A 1 95 ? -8.195 -19.875 -15.133 1 86.38 95 ALA A O 1
ATOM 676 N N . ARG A 1 96 ? -6.57 -19.547 -16.609 1 79.56 96 ARG A N 1
ATOM 677 C CA . ARG A 1 96 ? -7.098 -18.219 -16.938 1 79.56 96 ARG A CA 1
ATOM 678 C C . ARG A 1 96 ? -8.383 -18.328 -17.75 1 79.56 96 ARG A C 1
ATOM 680 O O . ARG A 1 96 ? -8.633 -19.344 -18.391 1 79.56 96 ARG A O 1
ATOM 687 N N . GLY A 1 97 ? -9.227 -17.312 -17.547 1 80.25 97 GLY A N 1
ATOM 688 C CA . GLY A 1 97 ? -10.539 -17.344 -18.172 1 80.25 97 GLY A CA 1
ATOM 689 C C . GLY A 1 97 ? -11.57 -18.109 -17.359 1 80.25 97 GLY A C 1
ATOM 690 O O . GLY A 1 97 ? -12.734 -18.203 -17.75 1 80.25 97 GLY A O 1
ATOM 691 N N . SER A 1 98 ? -11.094 -18.609 -16.203 1 79.75 98 SER A N 1
ATOM 692 C CA . SER A 1 98 ? -11.961 -19.406 -15.352 1 79.75 98 SER A CA 1
ATOM 693 C C . SER A 1 98 ? -12.656 -18.547 -14.305 1 79.75 98 SER A C 1
ATOM 695 O O . SER A 1 98 ? -13.492 -19.031 -13.539 1 79.75 98 SER A O 1
ATOM 697 N N . GLY A 1 99 ? -12.281 -17.297 -14.242 1 90.94 99 GLY A N 1
ATOM 698 C CA . GLY A 1 99 ? -12.922 -16.406 -13.297 1 90.94 99 GLY A CA 1
ATOM 699 C C . GLY A 1 99 ? -12.227 -16.375 -11.945 1 90.94 99 GLY A C 1
ATOM 700 O O . GLY A 1 99 ? -12.711 -15.727 -11.008 1 90.94 99 GLY A O 1
ATOM 701 N N . LEU A 1 100 ? -11.07 -16.984 -11.867 1 93.94 100 LEU A N 1
ATOM 702 C CA . LEU A 1 100 ? -10.375 -17.109 -10.594 1 93.94 100 LEU A CA 1
ATOM 703 C C . LEU A 1 100 ? -9.891 -15.75 -10.094 1 93.94 100 LEU A C 1
ATOM 705 O O . LEU A 1 100 ? -10.023 -15.438 -8.914 1 93.94 100 LEU A O 1
ATOM 709 N N . ALA A 1 101 ? -9.383 -14.984 -10.992 1 95.5 101 ALA A N 1
ATOM 710 C CA . ALA A 1 101 ? -8.922 -13.656 -10.602 1 95.5 101 ALA A CA 1
ATOM 711 C C . ALA A 1 101 ? -10.07 -12.805 -10.062 1 95.5 101 ALA A C 1
ATOM 713 O O . ALA A 1 101 ? -9.945 -12.172 -9.016 1 95.5 101 ALA A O 1
ATOM 714 N N . ARG A 1 102 ? -11.156 -12.859 -10.734 1 94.81 102 ARG A N 1
ATOM 715 C CA . ARG A 1 102 ? -12.359 -12.141 -10.312 1 94.81 102 ARG A CA 1
ATOM 716 C C . ARG A 1 102 ? -12.836 -12.633 -8.953 1 94.81 102 ARG A C 1
ATOM 718 O O . ARG A 1 102 ? -13.211 -11.836 -8.094 1 94.81 102 ARG A O 1
ATOM 725 N N . ALA A 1 103 ? -12.836 -13.914 -8.773 1 95.56 103 ALA A N 1
ATOM 726 C CA . ALA A 1 103 ? -13.273 -14.508 -7.516 1 95.56 103 ALA A CA 1
ATOM 727 C C . ALA A 1 103 ? -12.367 -14.086 -6.359 1 95.56 103 ALA A C 1
ATOM 729 O O . ALA A 1 103 ? -12.852 -13.828 -5.254 1 95.56 103 ALA A O 1
ATOM 730 N N . LEU A 1 104 ? -11.062 -14.055 -6.602 1 97.38 104 LEU A N 1
ATOM 731 C CA . LEU A 1 104 ? -10.109 -13.617 -5.586 1 97.38 104 LEU A CA 1
ATOM 732 C C . LEU A 1 104 ? -10.367 -12.164 -5.188 1 97.38 104 LEU A C 1
ATOM 734 O O . LEU A 1 104 ? -10.406 -11.844 -3.996 1 97.38 104 LEU A O 1
ATOM 738 N N . ILE A 1 105 ? -10.602 -11.297 -6.164 1 97.75 105 ILE A N 1
ATOM 739 C CA . ILE A 1 105 ? -10.867 -9.891 -5.891 1 97.75 105 ILE A CA 1
ATOM 740 C C . ILE A 1 105 ? -12.195 -9.75 -5.148 1 97.75 105 ILE A C 1
ATOM 742 O O . ILE A 1 105 ? -12.305 -8.984 -4.188 1 97.75 105 ILE A O 1
ATOM 746 N N . ARG A 1 106 ? -13.172 -10.492 -5.555 1 96.81 106 ARG A N 1
ATOM 747 C CA . ARG A 1 106 ? -14.469 -10.477 -4.887 1 96.81 106 ARG A CA 1
ATOM 748 C C . ARG A 1 106 ? -14.336 -10.875 -3.42 1 96.81 106 ARG A C 1
ATOM 750 O O . ARG A 1 106 ? -14.93 -10.242 -2.543 1 96.81 106 ARG A O 1
ATOM 757 N N . GLN A 1 107 ? -13.609 -11.875 -3.193 1 97.56 107 GLN A N 1
ATOM 758 C CA . GLN A 1 107 ? -13.398 -12.305 -1.814 1 97.56 107 GLN A CA 1
ATOM 759 C C . GLN A 1 107 ? -12.727 -11.203 -0.993 1 97.56 107 GLN A C 1
ATOM 761 O O . GLN A 1 107 ? -13.094 -10.984 0.164 1 97.56 107 GLN A O 1
ATOM 766 N N . LEU A 1 108 ? -11.766 -10.523 -1.564 1 98 108 LEU A N 1
ATOM 767 C CA . LEU A 1 108 ? -11.109 -9.414 -0.873 1 98 108 LEU A CA 1
ATOM 768 C C . LEU A 1 108 ? -12.109 -8.297 -0.582 1 98 108 LEU A C 1
ATOM 770 O O . LEU A 1 108 ? -12.07 -7.691 0.494 1 98 108 LEU A O 1
ATOM 774 N N . THR A 1 109 ? -12.992 -8.008 -1.539 1 97.88 109 THR A N 1
ATOM 775 C CA . THR A 1 109 ? -13.984 -6.965 -1.32 1 97.88 109 THR A CA 1
ATOM 776 C C . THR A 1 109 ? -14.961 -7.367 -0.217 1 97.88 109 THR A C 1
ATOM 778 O O . THR A 1 109 ? -15.398 -6.523 0.571 1 97.88 109 THR A O 1
ATOM 781 N N . GLU A 1 110 ? -15.305 -8.625 -0.16 1 97.31 110 GLU A N 1
ATOM 782 C CA . GLU A 1 110 ? -16.172 -9.117 0.905 1 97.31 110 GLU A CA 1
ATOM 783 C C . GLU A 1 110 ? -15.508 -8.969 2.271 1 97.31 110 GLU A C 1
ATOM 785 O O . GLU A 1 110 ? -16.141 -8.508 3.227 1 97.31 110 GLU A O 1
ATOM 790 N N . ILE A 1 111 ? -14.281 -9.336 2.379 1 96.88 111 ILE A N 1
ATOM 791 C CA . ILE A 1 111 ? -13.508 -9.18 3.607 1 96.88 111 ILE A CA 1
ATOM 792 C C . ILE A 1 111 ? -13.438 -7.699 3.984 1 96.88 111 ILE A C 1
ATOM 794 O O . ILE A 1 111 ? -13.68 -7.336 5.137 1 96.88 111 ILE A O 1
ATOM 798 N N . GLY A 1 112 ? -13.078 -6.883 2.977 1 97.31 112 GLY A N 1
ATOM 799 C CA . GLY A 1 112 ? -12.969 -5.453 3.209 1 97.31 112 GLY A CA 1
ATOM 800 C C . GLY A 1 112 ? -14.266 -4.828 3.697 1 97.31 112 GLY A C 1
ATOM 801 O O . GLY A 1 112 ? -14.258 -4.004 4.613 1 97.31 112 GLY A O 1
ATOM 802 N N . THR A 1 113 ? -15.359 -5.238 3.109 1 96.88 113 THR A N 1
ATOM 803 C CA . THR A 1 113 ? -16.656 -4.746 3.533 1 96.88 113 THR A CA 1
ATOM 804 C C . THR A 1 113 ? -16.953 -5.145 4.977 1 96.88 113 THR A C 1
ATOM 806 O O . THR A 1 113 ? -17.344 -4.309 5.789 1 96.88 113 THR A O 1
ATOM 809 N N . ALA A 1 114 ? -16.719 -6.363 5.273 1 96.31 114 ALA A N 1
ATOM 810 C CA . ALA A 1 114 ? -16.953 -6.875 6.621 1 96.31 114 ALA A CA 1
ATOM 811 C C . ALA A 1 114 ? -16.078 -6.152 7.641 1 96.31 114 ALA A C 1
ATOM 813 O O . ALA A 1 114 ? -16.5 -5.945 8.789 1 96.31 114 ALA A O 1
ATOM 814 N N . ARG A 1 115 ? -14.898 -5.758 7.188 1 95.75 115 ARG A N 1
ATOM 815 C CA . ARG A 1 115 ? -13.938 -5.141 8.094 1 95.75 115 ARG A CA 1
ATOM 816 C C . ARG A 1 115 ? -14.039 -3.619 8.055 1 95.75 115 ARG A C 1
ATOM 818 O O . ARG A 1 115 ? -13.312 -2.924 8.766 1 95.75 115 ARG A O 1
ATOM 825 N N . GLY A 1 116 ? -14.883 -3.072 7.137 1 95.31 116 GLY A N 1
ATOM 826 C CA . GLY A 1 116 ? -15.102 -1.637 7.086 1 95.31 116 GLY A CA 1
ATOM 827 C C . GLY A 1 116 ? -14.07 -0.899 6.258 1 95.31 116 GLY A C 1
ATOM 828 O O . GLY A 1 116 ? -13.727 0.244 6.559 1 95.31 116 GLY A O 1
ATOM 829 N N . TRP A 1 117 ? -13.508 -1.54 5.27 1 96.56 117 TRP A N 1
ATOM 830 C CA . TRP A 1 117 ? -12.609 -0.841 4.355 1 96.56 117 TRP A CA 1
ATOM 831 C C . TRP A 1 117 ? -13.344 0.262 3.604 1 96.56 117 TRP A C 1
ATOM 833 O O . TRP A 1 117 ? -14.516 0.104 3.246 1 96.56 117 TRP A O 1
ATOM 843 N N . THR A 1 118 ? -12.625 1.333 3.375 1 94.62 118 THR A N 1
ATOM 844 C CA . THR A 1 118 ? -13.195 2.385 2.539 1 94.62 118 THR A CA 1
ATOM 845 C C . THR A 1 118 ? -13.156 1.987 1.066 1 94.62 118 THR A C 1
ATOM 847 O O . THR A 1 118 ? -14.047 2.344 0.297 1 94.62 118 THR A O 1
ATOM 850 N N . HIS A 1 119 ? -12.117 1.312 0.652 1 96.12 119 HIS A N 1
ATOM 851 C CA . HIS A 1 119 ? -11.938 0.872 -0.727 1 96.12 119 HIS A CA 1
ATOM 852 C C . HIS A 1 119 ? -10.867 -0.212 -0.82 1 96.12 119 HIS A C 1
ATOM 854 O O . HIS A 1 119 ? -10.148 -0.47 0.151 1 96.12 119 HIS A O 1
ATOM 860 N N . LEU A 1 120 ? -10.875 -0.927 -1.859 1 98.06 120 LEU A N 1
ATOM 861 C CA . LEU A 1 120 ? -9.773 -1.769 -2.32 1 98.06 120 LEU A CA 1
ATOM 862 C C . LEU A 1 120 ? -9.086 -1.152 -3.535 1 98.06 120 LEU A C 1
ATOM 864 O O . LEU A 1 120 ? -9.75 -0.771 -4.5 1 98.06 120 LEU A O 1
ATOM 868 N N . ARG A 1 121 ? -7.734 -1.002 -3.422 1 97.38 121 ARG A N 1
ATOM 869 C CA . ARG A 1 121 ? -7.004 -0.391 -4.527 1 97.38 121 ARG A CA 1
ATOM 870 C C . ARG A 1 121 ? -5.824 -1.261 -4.949 1 97.38 121 ARG A C 1
ATOM 872 O O . ARG A 1 121 ? -5.383 -2.127 -4.191 1 97.38 121 ARG A O 1
ATOM 879 N N . TRP A 1 122 ? -5.395 -1.079 -6.203 1 96.75 122 TRP A N 1
ATOM 880 C CA . TRP A 1 122 ? -4.207 -1.775 -6.691 1 96.75 122 TRP A CA 1
ATOM 881 C C . TRP A 1 122 ? -3.594 -1.041 -7.879 1 96.75 122 TRP A C 1
ATOM 883 O O . TRP A 1 122 ? -4.184 -0.093 -8.406 1 96.75 122 TRP A O 1
ATOM 893 N N . LEU A 1 123 ? -2.375 -1.454 -8.172 1 95.19 123 LEU A N 1
ATOM 894 C CA . LEU A 1 123 ? -1.626 -0.999 -9.336 1 95.19 123 LEU A CA 1
ATOM 895 C C . LEU A 1 123 ? -1.491 -2.115 -10.367 1 95.19 123 LEU A C 1
ATOM 897 O O . LEU A 1 123 ? -1.373 -3.287 -10 1 95.19 123 LEU A O 1
ATOM 901 N N . VAL A 1 124 ? -1.456 -1.699 -11.609 1 95.19 124 VAL A N 1
ATOM 902 C CA . VAL A 1 124 ? -1.312 -2.664 -12.688 1 95.19 124 VAL A CA 1
ATOM 903 C C . VAL A 1 124 ? -0.366 -2.109 -13.758 1 95.19 124 VAL A C 1
ATOM 905 O O . VAL A 1 124 ? -0.469 -0.942 -14.141 1 95.19 124 VAL A O 1
ATOM 908 N N . PRO A 1 125 ? 0.593 -2.945 -14.156 1 93.44 125 PRO A N 1
ATOM 909 C CA . PRO A 1 125 ? 1.421 -2.48 -15.266 1 93.44 125 PRO A CA 1
ATOM 910 C C . PRO A 1 125 ? 0.594 -2.055 -16.484 1 93.44 125 PRO A C 1
ATOM 912 O O . PRO A 1 125 ? -0.344 -2.756 -16.875 1 93.44 125 PRO A O 1
ATOM 915 N N . GLN A 1 126 ? 1.004 -0.943 -17.109 1 92.81 126 GLN A N 1
ATOM 916 C CA . GLN A 1 126 ? 0.245 -0.338 -18.203 1 92.81 126 GLN A CA 1
ATOM 917 C C . GLN A 1 126 ? 0.219 -1.249 -19.422 1 92.81 126 GLN A C 1
ATOM 919 O O . GLN A 1 126 ? -0.683 -1.15 -20.266 1 92.81 126 GLN A O 1
ATOM 924 N N . ASP A 1 127 ? 1.172 -2.107 -19.531 1 92.12 127 ASP A N 1
ATOM 925 C CA . ASP A 1 127 ? 1.269 -2.967 -20.703 1 92.12 127 ASP A CA 1
ATOM 926 C C . ASP A 1 127 ? 0.556 -4.297 -20.469 1 92.12 127 ASP A C 1
ATOM 928 O O . ASP A 1 127 ? 0.559 -5.172 -21.344 1 92.12 127 ASP A O 1
ATOM 932 N N . ASN A 1 128 ? -0.079 -4.461 -19.281 1 91.88 128 ASN A N 1
ATOM 933 C CA . ASN A 1 128 ? -0.84 -5.668 -18.984 1 91.88 128 ASN A CA 1
ATOM 934 C C . ASN A 1 128 ? -2.283 -5.559 -19.469 1 91.88 128 ASN A C 1
ATOM 936 O O . ASN A 1 128 ? -3.209 -5.473 -18.656 1 91.88 128 ASN A O 1
ATOM 940 N N . ALA A 1 129 ? -2.488 -5.746 -20.75 1 91.69 129 ALA A N 1
ATOM 941 C CA . ALA A 1 129 ? -3.781 -5.516 -21.391 1 91.69 129 ALA A CA 1
ATOM 942 C C . ALA A 1 129 ? -4.832 -6.488 -20.859 1 91.69 129 ALA A C 1
ATOM 944 O O . ALA A 1 129 ? -5.992 -6.117 -20.672 1 91.69 129 ALA A O 1
ATOM 945 N N . THR A 1 130 ? -4.406 -7.68 -20.609 1 89.5 130 THR A N 1
ATOM 946 C CA . THR A 1 130 ? -5.336 -8.703 -20.141 1 89.5 130 THR A CA 1
ATOM 947 C C . THR A 1 130 ? -5.891 -8.344 -18.766 1 89.5 130 THR A C 1
ATOM 949 O O . THR A 1 130 ? -7.105 -8.367 -18.547 1 89.5 130 THR A O 1
ATOM 952 N N . ALA A 1 131 ? -5.02 -7.984 -17.875 1 92.38 131 ALA A N 1
ATOM 953 C CA . ALA A 1 131 ? -5.445 -7.605 -16.531 1 92.38 131 ALA A CA 1
ATOM 954 C C . ALA A 1 131 ? -6.305 -6.344 -16.562 1 92.38 131 ALA A C 1
ATOM 956 O O . ALA A 1 131 ? -7.328 -6.266 -15.875 1 92.38 131 ALA A O 1
ATOM 957 N N . ILE A 1 132 ? -5.914 -5.402 -17.359 1 94.81 132 ILE A N 1
ATOM 958 C CA . ILE A 1 132 ? -6.617 -4.125 -17.453 1 94.81 132 ILE A CA 1
ATOM 959 C C . ILE A 1 132 ? -8.039 -4.352 -17.953 1 94.81 132 ILE A C 1
ATOM 961 O O . ILE A 1 132 ? -8.984 -3.734 -17.453 1 94.81 132 ILE A O 1
ATOM 965 N N . HIS A 1 133 ? -8.188 -5.215 -18.906 1 93.69 133 HIS A N 1
ATOM 966 C CA . HIS A 1 133 ? -9.516 -5.547 -19.406 1 93.69 133 HIS A CA 1
ATOM 967 C C . HIS A 1 133 ? -10.398 -6.098 -18.281 1 93.69 133 HIS A C 1
ATOM 969 O O . HIS A 1 133 ? -11.555 -5.68 -18.141 1 93.69 133 HIS A O 1
ATOM 975 N N . LEU A 1 134 ? -9.867 -6.973 -17.516 1 93.31 134 LEU A N 1
ATOM 976 C CA . LEU A 1 134 ? -10.594 -7.512 -16.359 1 93.31 134 LEU A CA 1
ATOM 977 C C . LEU A 1 134 ? -10.961 -6.402 -15.383 1 93.31 134 LEU A C 1
ATOM 979 O O . LEU A 1 134 ? -12.109 -6.297 -14.953 1 93.31 134 LEU A O 1
ATOM 983 N N . TYR A 1 135 ? -9.984 -5.57 -15.039 1 96.69 135 TYR A N 1
ATOM 984 C CA . TYR A 1 135 ? -10.172 -4.57 -13.992 1 96.69 135 TYR A CA 1
ATOM 985 C C . TYR A 1 135 ? -11.195 -3.521 -14.414 1 96.69 135 TYR A C 1
ATOM 987 O O . TYR A 1 135 ? -11.977 -3.041 -13.594 1 96.69 135 TYR A O 1
ATOM 995 N N . ARG A 1 136 ? -11.227 -3.201 -15.68 1 96 136 ARG A N 1
ATOM 996 C CA . ARG A 1 136 ? -12.203 -2.238 -16.188 1 96 136 ARG A CA 1
ATOM 997 C C . ARG A 1 136 ? -13.625 -2.756 -16.016 1 96 136 ARG A C 1
ATOM 999 O O . ARG A 1 136 ? -14.57 -1.97 -15.938 1 96 136 ARG A O 1
ATOM 1006 N N . SER A 1 137 ? -13.773 -4.043 -15.945 1 95.44 137 SER A N 1
ATOM 1007 C CA . SER A 1 137 ? -15.102 -4.633 -15.828 1 95.44 137 SER A CA 1
ATOM 1008 C C . SER A 1 137 ? -15.539 -4.723 -14.367 1 95.44 137 SER A C 1
ATOM 1010 O O . SER A 1 137 ? -16.734 -4.895 -14.086 1 95.44 137 SER A O 1
ATOM 1012 N N . ILE A 1 138 ? -14.664 -4.586 -13.398 1 95.44 138 ILE A N 1
ATOM 1013 C CA . ILE A 1 138 ? -15.062 -4.883 -12.023 1 95.44 138 ILE A CA 1
ATOM 1014 C C . ILE A 1 138 ? -14.703 -3.713 -11.117 1 95.44 138 ILE A C 1
ATOM 1016 O O . ILE A 1 138 ? -15.117 -3.668 -9.953 1 95.44 138 ILE A O 1
ATOM 1020 N N . ALA A 1 139 ? -13.898 -2.764 -11.594 1 97.5 139 ALA A N 1
ATOM 1021 C CA . ALA A 1 139 ? -13.383 -1.672 -10.773 1 97.5 139 ALA A CA 1
ATOM 1022 C C . ALA A 1 139 ? -13.391 -0.355 -11.547 1 97.5 139 ALA A C 1
ATOM 1024 O O . ALA A 1 139 ? -13.695 -0.331 -12.742 1 97.5 139 ALA A O 1
ATOM 1025 N N . ASP A 1 140 ? -13.102 0.737 -10.875 1 96.88 140 ASP A N 1
ATOM 1026 C CA . ASP A 1 140 ? -12.969 2.055 -11.484 1 96.88 140 ASP A CA 1
ATOM 1027 C C . ASP A 1 140 ? -11.508 2.473 -11.586 1 96.88 140 ASP A C 1
ATOM 1029 O O . ASP A 1 140 ? -10.727 2.24 -10.664 1 96.88 140 ASP A O 1
ATOM 1033 N N . PRO A 1 141 ? -11.148 3.033 -12.758 1 95 141 PRO A N 1
ATOM 1034 C CA . PRO A 1 141 ? -9.836 3.686 -12.758 1 95 141 PRO A CA 1
ATOM 1035 C C . PRO A 1 141 ? -9.719 4.762 -11.68 1 95 141 PRO A C 1
ATOM 1037 O O . PRO A 1 141 ? -10.648 5.543 -11.477 1 95 141 PRO A O 1
ATOM 1040 N N . ALA A 1 142 ? -8.633 4.664 -10.93 1 93 142 ALA A N 1
ATOM 1041 C CA . ALA A 1 142 ? -8.375 5.703 -9.938 1 93 142 ALA A CA 1
ATOM 1042 C C . ALA A 1 142 ? -7.586 6.859 -10.539 1 93 142 ALA A C 1
ATOM 1044 O O . ALA A 1 142 ? -6.664 6.645 -11.328 1 93 142 ALA A O 1
ATOM 1045 N N . PRO A 1 143 ? -7.949 8.094 -10.273 1 91.19 143 PRO A N 1
ATOM 1046 C CA . PRO A 1 143 ? -7.273 9.266 -10.836 1 91.19 143 PRO A CA 1
ATOM 1047 C C . PRO A 1 143 ? -5.941 9.562 -10.156 1 91.19 143 PRO A C 1
ATOM 1049 O O . PRO A 1 143 ? -5.707 10.688 -9.711 1 91.19 143 PRO A O 1
ATOM 1052 N N . TRP A 1 144 ? -5.062 8.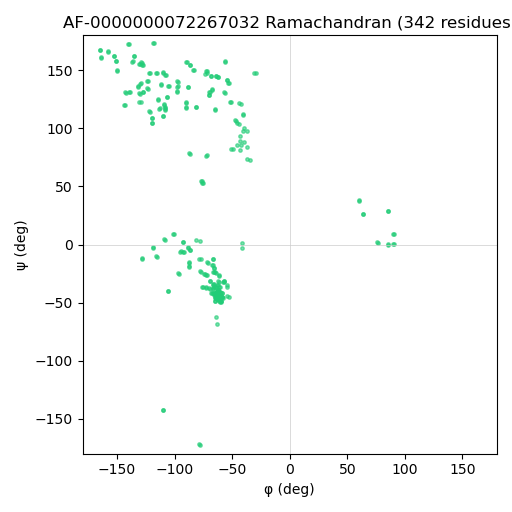562 -10.109 1 94.75 144 TRP A N 1
ATOM 1053 C CA . TRP A 1 144 ? -3.779 8.68 -9.422 1 94.75 144 TRP A CA 1
ATOM 1054 C C . TRP A 1 144 ? -2.631 8.273 -10.344 1 94.75 144 TRP A C 1
ATOM 1056 O O . TRP A 1 144 ? -2.742 7.305 -11.094 1 94.75 144 TRP A O 1
ATOM 1066 N N . ASP A 1 145 ? -1.623 9.109 -10.391 1 93.94 145 ASP A N 1
ATOM 1067 C CA . ASP A 1 145 ? -0.356 8.727 -11.008 1 93.94 145 ASP A CA 1
ATOM 1068 C C . ASP A 1 145 ? 0.548 8.016 -10.008 1 93.94 145 ASP A C 1
ATOM 1070 O O . ASP A 1 145 ? 0.401 8.188 -8.797 1 93.94 145 ASP A O 1
ATOM 1074 N N . SER A 1 146 ? 1.42 7.207 -10.523 1 95.56 146 SER A N 1
ATOM 1075 C CA . SER A 1 146 ? 2.328 6.434 -9.688 1 95.56 146 SER A CA 1
ATOM 1076 C C . SER A 1 146 ? 3.768 6.91 -9.844 1 95.56 146 SER A C 1
ATOM 1078 O O . SER A 1 146 ? 4.203 7.223 -10.953 1 95.56 146 SER A O 1
ATOM 1080 N N . PHE A 1 147 ? 4.508 7.027 -8.711 1 97.12 147 PHE A N 1
ATOM 1081 C CA . PHE A 1 147 ? 5.926 7.355 -8.695 1 97.12 147 PHE A CA 1
ATOM 1082 C C . PHE A 1 147 ? 6.715 6.34 -7.875 1 97.12 147 PHE A C 1
ATOM 1084 O O . PHE A 1 147 ? 6.148 5.66 -7.02 1 97.12 147 PHE A O 1
ATOM 1091 N N . ARG A 1 148 ? 7.973 6.207 -8.195 1 96.88 148 ARG A N 1
ATOM 1092 C CA . ARG A 1 148 ? 8.82 5.301 -7.426 1 96.88 148 ARG A CA 1
ATOM 1093 C C . ARG A 1 148 ? 10.266 5.785 -7.414 1 96.88 148 ARG A C 1
ATOM 1095 O O . ARG A 1 148 ? 10.688 6.52 -8.305 1 96.88 148 ARG A O 1
ATOM 1102 N N . ILE A 1 149 ? 10.961 5.5 -6.375 1 97.38 149 ILE A N 1
ATOM 1103 C CA . ILE A 1 149 ? 12.414 5.625 -6.258 1 97.38 149 ILE A CA 1
ATOM 1104 C C . ILE A 1 149 ? 13.039 4.238 -6.121 1 97.38 149 ILE A C 1
ATOM 1106 O O . ILE A 1 149 ? 12.719 3.496 -5.188 1 97.38 149 ILE A O 1
ATOM 1110 N N . ASP A 1 150 ? 13.859 3.848 -7.074 1 96 150 ASP A N 1
ATOM 1111 C CA . ASP A 1 150 ? 14.57 2.572 -7.016 1 96 150 ASP A CA 1
ATOM 1112 C C . ASP A 1 150 ? 15.656 2.598 -5.941 1 96 150 ASP A C 1
ATOM 1114 O O . ASP A 1 150 ? 16.484 3.514 -5.906 1 96 150 ASP A O 1
ATOM 1118 N N . LEU A 1 151 ? 15.672 1.64 -5.086 1 95.81 151 LEU A N 1
ATOM 1119 C CA . LEU A 1 151 ? 16.625 1.614 -3.986 1 95.81 151 LEU A CA 1
ATOM 1120 C C . LEU A 1 151 ? 17.531 0.386 -4.078 1 95.81 151 LEU A C 1
ATOM 1122 O O . LEU A 1 151 ? 18.297 0.107 -3.156 1 95.81 151 LEU A O 1
ATOM 1126 N N . SER A 1 152 ? 17.312 -0.473 -5.047 1 82.62 152 SER A N 1
ATOM 1127 C CA . SER A 1 152 ? 18.078 -1.697 -5.195 1 82.62 152 SER A CA 1
ATOM 1128 C C . SER A 1 152 ? 19.562 -1.389 -5.41 1 82.62 152 SER A C 1
ATOM 1130 O O . SER A 1 152 ? 20.422 -2.197 -5.07 1 82.62 152 SER A O 1
ATOM 1132 N N . ARG A 1 153 ? 20 -0.385 -6.273 1 63.28 153 ARG A N 1
ATOM 1133 C CA . ARG A 1 153 ? 21.359 -0.197 -6.781 1 63.28 153 ARG A CA 1
ATOM 1134 C C . ARG A 1 153 ? 22.297 0.234 -5.668 1 63.28 153 ARG A C 1
ATOM 1136 O O . ARG A 1 153 ? 23.516 0.232 -5.848 1 63.28 153 ARG A O 1
ATOM 1143 N N . CYS A 1 154 ? 21.906 0.931 -4.695 1 52.25 154 CYS A N 1
ATOM 1144 C CA . CYS A 1 154 ? 22.969 1.571 -3.938 1 52.25 154 CYS A CA 1
ATOM 1145 C C . CYS A 1 154 ? 23.828 0.534 -3.229 1 52.25 154 CYS A C 1
ATOM 1147 O O . CYS A 1 154 ? 24.781 0.885 -2.533 1 52.25 154 CYS A O 1
ATOM 1149 N N . ALA A 1 155 ? 23.391 -0.727 -3.152 1 46.28 155 ALA A N 1
ATOM 1150 C CA . ALA A 1 155 ? 24.297 -1.592 -2.404 1 46.28 155 ALA A CA 1
ATOM 1151 C C . ALA A 1 155 ? 25.656 -1.689 -3.098 1 46.28 155 ALA A C 1
ATOM 1153 O O . ALA A 1 155 ? 26.672 -1.903 -2.443 1 46.28 155 ALA A O 1
ATOM 1154 N N . ASP A 1 156 ? 25.672 -1.778 -4.43 1 42.22 156 ASP A N 1
ATOM 1155 C CA . ASP A 1 156 ? 26.969 -2.104 -4.996 1 42.22 156 ASP A CA 1
ATOM 1156 C C . ASP A 1 156 ? 27.906 -0.9 -4.938 1 42.22 156 ASP A C 1
ATOM 1158 O O . ASP A 1 156 ? 29.078 -0.991 -5.348 1 42.22 156 ASP A O 1
ATOM 1162 N N . GLU A 1 157 ? 27.422 0.263 -4.902 1 42.78 157 GLU A N 1
ATOM 1163 C CA . GLU A 1 157 ? 28.484 1.248 -4.957 1 42.78 157 GLU A CA 1
ATOM 1164 C C . GLU A 1 157 ? 29.219 1.352 -3.619 1 42.78 157 GLU A C 1
ATOM 1166 O O . GLU A 1 157 ? 28.719 1.982 -2.686 1 42.78 157 GLU A O 1
ATOM 1171 N N . GLY A 1 158 ? 29.703 0.26 -3.061 1 35.53 158 GLY A N 1
ATOM 1172 C CA . GLY A 1 158 ? 30.766 0.364 -2.061 1 35.53 158 GLY A CA 1
ATOM 1173 C C . GLY A 1 158 ? 31.656 1.569 -2.264 1 35.53 158 GLY A C 1
ATOM 1174 O O . GLY A 1 158 ? 31.656 2.174 -3.338 1 35.53 158 GLY A O 1
ATOM 1175 N N . PRO A 1 159 ? 32.188 2.154 -1.163 1 38.69 159 PRO A N 1
ATOM 1176 C CA . PRO A 1 159 ? 33.125 3.275 -1.173 1 38.69 159 PRO A CA 1
ATOM 1177 C C . PRO A 1 159 ? 34.188 3.145 -2.262 1 38.69 159 PRO A C 1
ATOM 1179 O O . PRO A 1 159 ? 35.156 3.912 -2.283 1 38.69 159 PRO A O 1
ATOM 1182 N N . SER A 1 160 ? 34.125 2.109 -3.041 1 37.44 160 SER A N 1
ATOM 1183 C CA . SER A 1 160 ? 35.375 1.834 -3.771 1 37.44 160 SER A CA 1
ATOM 1184 C C . SER A 1 160 ? 35.719 2.979 -4.719 1 37.44 160 SER A C 1
ATOM 1186 O O . SER A 1 160 ? 36.875 3.396 -4.793 1 37.44 160 SER A O 1
ATOM 1188 N N . ALA A 1 161 ? 34.844 3.154 -5.848 1 37.97 161 ALA A N 1
ATOM 1189 C CA . ALA A 1 161 ? 35.438 3.67 -7.066 1 37.97 161 ALA A CA 1
ATOM 1190 C C . ALA A 1 161 ? 35.625 5.184 -6.992 1 37.97 161 ALA A C 1
ATOM 1192 O O . ALA A 1 161 ? 36.062 5.812 -7.965 1 37.97 161 ALA A O 1
ATOM 1193 N N . ARG A 1 162 ? 35 5.754 -5.988 1 34.94 162 ARG A N 1
ATOM 1194 C CA . ARG A 1 162 ? 35.188 7.199 -6.086 1 34.94 162 ARG A CA 1
ATOM 1195 C C . ARG A 1 162 ? 36.656 7.582 -5.867 1 34.94 162 ARG A C 1
ATOM 1197 O O . ARG A 1 162 ? 37.031 8.734 -6.059 1 34.94 162 ARG A O 1
ATOM 1204 N N . ASN A 1 163 ? 37.219 6.77 -4.973 1 34.75 163 ASN A N 1
ATOM 1205 C CA . ASN A 1 163 ? 38.562 7.246 -4.598 1 34.75 163 ASN A CA 1
ATOM 1206 C C . ASN A 1 163 ? 39.594 6.902 -5.66 1 34.75 163 ASN A C 1
ATOM 1208 O O . ASN A 1 163 ? 40.75 6.629 -5.336 1 34.75 163 ASN A O 1
ATOM 1212 N N . ARG A 1 164 ? 39.188 6.293 -6.785 1 33.22 164 ARG A N 1
ATOM 1213 C CA . ARG A 1 164 ? 40.344 6.062 -7.625 1 33.22 164 ARG A CA 1
ATOM 1214 C C . ARG A 1 164 ? 40.844 7.367 -8.234 1 33.22 164 ARG A C 1
ATOM 1216 O O . ARG A 1 164 ? 40.219 7.934 -9.117 1 33.22 164 ARG A O 1
ATOM 1223 N N . ARG A 1 165 ? 41.531 8.219 -7.473 1 34.75 165 ARG A N 1
ATOM 1224 C CA . ARG A 1 165 ? 42.312 9.359 -7.953 1 34.75 165 ARG A CA 1
ATOM 1225 C C . ARG A 1 165 ? 43.156 8.984 -9.164 1 34.75 165 ARG A C 1
ATOM 1227 O O . ARG A 1 165 ? 43.875 7.98 -9.148 1 34.75 165 ARG A O 1
ATOM 1234 N N . PRO A 1 166 ? 42.781 9.359 -10.352 1 36.78 166 PRO A N 1
ATOM 1235 C CA . PRO A 1 166 ? 43.656 9.055 -11.492 1 36.78 166 PRO A CA 1
ATOM 1236 C C . PRO A 1 166 ? 45.125 9.258 -11.188 1 36.78 166 PRO A C 1
ATOM 1238 O O . PRO A 1 166 ? 45.469 10.141 -10.414 1 36.78 166 PRO A O 1
ATOM 1241 N N . ALA A 1 167 ? 45.906 8.273 -11.133 1 38.25 167 ALA A N 1
ATOM 1242 C CA . ALA A 1 167 ? 47.375 8.336 -11.016 1 38.25 167 ALA A CA 1
ATOM 1243 C C . ALA A 1 167 ? 47.938 9.438 -11.898 1 38.25 167 ALA A C 1
ATOM 1245 O O . ALA A 1 167 ? 47.656 9.516 -13.086 1 38.25 167 ALA A O 1
ATOM 1246 N N . ALA A 1 168 ? 48.219 10.633 -11.336 1 38.41 168 ALA A N 1
ATOM 1247 C CA . ALA A 1 168 ? 48.969 11.734 -11.953 1 38.41 168 ALA A CA 1
ATOM 1248 C C . ALA A 1 168 ? 50.156 11.219 -12.75 1 38.41 168 ALA A C 1
ATOM 1250 O O . ALA A 1 168 ? 50.938 10.422 -12.242 1 38.41 168 ALA A O 1
ATOM 1251 N N . SER A 1 169 ? 49.969 10.898 -14.023 1 34.53 169 SER A N 1
ATOM 1252 C CA . SER A 1 169 ? 51.094 10.664 -14.945 1 34.53 169 SER A CA 1
ATOM 1253 C C . SER A 1 169 ? 52.25 11.609 -14.664 1 34.53 169 SER A C 1
ATOM 1255 O O . SER A 1 169 ? 52.125 12.82 -14.82 1 34.53 169 SER A O 1
ATOM 1257 N N . VAL A 1 170 ? 53 11.422 -13.594 1 36.59 170 VAL A N 1
ATOM 1258 C CA . VAL A 1 170 ? 54.281 12.086 -13.453 1 36.59 170 VAL A CA 1
ATOM 1259 C C . VAL A 1 170 ? 55.031 12.016 -14.781 1 36.59 170 VAL A C 1
ATOM 1261 O O . VAL A 1 170 ? 55.344 10.93 -15.273 1 36.59 170 VAL A O 1
ATOM 1264 N N . GLU A 1 171 ? 54.719 12.891 -15.703 1 33.59 171 GLU A N 1
ATOM 1265 C CA . GLU A 1 171 ? 55.562 13.156 -16.875 1 33.59 171 GLU A CA 1
ATOM 1266 C C . GLU A 1 171 ? 57.031 13.234 -16.5 1 33.59 171 GLU A C 1
ATOM 1268 O O . GLU A 1 171 ? 57.406 13.977 -15.586 1 33.59 171 GLU A O 1
ATOM 1273 N N . LYS A 1 172 ? 57.719 12.141 -16.609 1 36.03 172 LYS A N 1
ATOM 1274 C CA . LYS A 1 172 ? 59.188 12.125 -16.641 1 36.03 172 LYS A CA 1
ATOM 1275 C C . LYS A 1 172 ? 59.719 13.328 -17.406 1 36.03 172 LYS A C 1
ATOM 1277 O O . LYS A 1 172 ? 59.469 13.477 -18.594 1 36.03 172 LYS A O 1
ATOM 1282 N N . ARG A 1 173 ? 59.875 14.531 -16.797 1 27.92 173 ARG A N 1
ATOM 1283 C CA . ARG A 1 173 ? 60.875 15.43 -17.359 1 27.92 173 ARG A CA 1
ATOM 1284 C C . ARG A 1 173 ? 62.281 14.82 -17.281 1 27.92 173 ARG A C 1
ATOM 1286 O O . ARG A 1 173 ? 62.594 14.156 -16.297 1 27.92 173 ARG A O 1
ATOM 1293 N N . MET B 1 1 ? 18.641 31.906 9.703 1 39.78 1 MET B N 1
ATOM 1294 C CA . MET B 1 1 ? 19.203 30.562 9.711 1 39.78 1 MET B CA 1
ATOM 1295 C C . MET B 1 1 ? 18.156 29.531 9.289 1 39.78 1 MET B C 1
ATOM 1297 O O . MET B 1 1 ? 17.109 29.391 9.938 1 39.78 1 MET B O 1
ATOM 1301 N N . VAL B 1 2 ? 18.031 29.297 8.047 1 49.47 2 VAL B N 1
ATOM 1302 C CA . VAL B 1 2 ? 17 28.391 7.539 1 49.47 2 VAL B CA 1
ATOM 1303 C C . VAL B 1 2 ? 17.062 27.078 8.305 1 49.47 2 VAL B C 1
ATOM 1305 O O . VAL B 1 2 ? 18.094 26.406 8.344 1 49.47 2 VAL B O 1
ATOM 1308 N N . SER B 1 3 ? 16.469 27.016 9.453 1 59.19 3 SER B N 1
ATOM 1309 C CA . SER B 1 3 ? 16.562 25.859 10.344 1 59.19 3 SER B CA 1
ATOM 1310 C C . SER B 1 3 ? 16.312 24.562 9.586 1 59.19 3 SER B C 1
ATOM 1312 O O . SER B 1 3 ? 15.461 24.5 8.703 1 59.19 3 SER B O 1
ATOM 1314 N N . VAL B 1 4 ? 17.359 23.844 9.383 1 64.19 4 VAL B N 1
ATOM 1315 C CA . VAL B 1 4 ? 17.344 22.547 8.727 1 64.19 4 VAL B CA 1
ATOM 1316 C C . VAL B 1 4 ? 16.188 21.703 9.258 1 64.19 4 VAL B C 1
ATOM 1318 O O . VAL B 1 4 ? 15.984 21.609 10.477 1 64.19 4 VAL B O 1
ATOM 1321 N N . PRO B 1 5 ? 15.336 21.312 8.336 1 79.81 5 PRO B N 1
ATOM 1322 C CA . PRO B 1 5 ? 14.242 20.453 8.789 1 79.81 5 PRO B CA 1
ATOM 1323 C C . PRO B 1 5 ? 14.727 19.25 9.594 1 79.81 5 PRO B C 1
ATOM 1325 O O . PRO B 1 5 ? 15.789 18.688 9.305 1 79.81 5 PRO B O 1
ATOM 1328 N N . THR B 1 6 ? 14.234 19.141 10.805 1 91.19 6 THR B N 1
ATOM 1329 C CA . THR B 1 6 ? 14.492 17.938 11.594 1 91.19 6 THR B CA 1
ATOM 1330 C C . THR B 1 6 ? 13.414 16.891 11.352 1 91.19 6 THR B C 1
ATOM 1332 O O . THR B 1 6 ? 12.219 17.172 11.492 1 91.19 6 THR B O 1
ATOM 1335 N N . ILE B 1 7 ? 13.828 15.766 10.812 1 96.75 7 ILE B N 1
ATOM 1336 C CA . ILE B 1 7 ? 12.922 14.641 10.602 1 96.75 7 ILE B CA 1
ATOM 1337 C C . ILE B 1 7 ? 13.07 13.641 11.742 1 96.75 7 ILE B C 1
ATOM 1339 O O . ILE B 1 7 ? 14.188 13.273 12.109 1 96.75 7 ILE B O 1
ATOM 1343 N N . ARG B 1 8 ? 11.953 13.25 12.266 1 96.31 8 ARG B N 1
ATOM 1344 C CA . ARG B 1 8 ? 12.008 12.336 13.406 1 96.31 8 ARG B CA 1
ATOM 1345 C C . ARG B 1 8 ? 10.758 11.469 13.477 1 96.31 8 ARG B C 1
ATOM 1347 O O . ARG B 1 8 ? 9.734 11.797 12.867 1 96.31 8 ARG B O 1
ATOM 1354 N N . ALA B 1 9 ? 10.906 10.359 14.25 1 96.12 9 ALA B N 1
ATOM 1355 C CA . ALA B 1 9 ? 9.711 9.602 14.617 1 96.12 9 ALA B CA 1
ATOM 1356 C C . ALA B 1 9 ? 8.828 10.398 15.57 1 96.12 9 ALA B C 1
ATOM 1358 O O . ALA B 1 9 ? 9.336 11.133 16.422 1 96.12 9 ALA B O 1
ATOM 1359 N N . LEU B 1 10 ? 7.547 10.219 15.422 1 96.88 10 LEU B N 1
ATOM 1360 C CA . LEU B 1 10 ? 6.613 10.93 16.297 1 96.88 10 LEU B CA 1
ATOM 1361 C C . LEU B 1 10 ? 6.43 10.188 17.609 1 96.88 10 LEU B C 1
ATOM 1363 O O . LEU B 1 10 ? 6.582 8.969 17.672 1 96.88 10 LEU B O 1
ATOM 1367 N N . SER B 1 11 ? 6.156 10.969 18.641 1 95.19 11 SER B N 1
ATOM 1368 C CA . SER B 1 11 ? 5.855 10.438 19.969 1 95.19 11 SER B CA 1
ATOM 1369 C C . SER B 1 11 ? 4.449 10.82 20.406 1 95.19 11 SER B C 1
ATOM 1371 O O . SER B 1 11 ? 3.77 11.602 19.734 1 95.19 11 SER B O 1
ATOM 1373 N N . ALA B 1 12 ? 4.098 10.25 21.516 1 95.06 12 ALA B N 1
ATOM 1374 C CA . ALA B 1 12 ? 2.766 10.516 22.062 1 95.06 12 ALA B CA 1
ATOM 1375 C C . ALA B 1 12 ? 2.543 12.008 22.281 1 95.06 12 ALA B C 1
ATOM 1377 O O . ALA B 1 12 ? 1.426 12.5 22.125 1 95.06 12 ALA B O 1
ATOM 1378 N N . ALA B 1 13 ? 3.559 12.703 22.594 1 96.38 13 ALA B N 1
ATOM 1379 C CA . ALA B 1 13 ? 3.465 14.133 22.875 1 96.38 13 ALA B CA 1
ATOM 1380 C C . ALA B 1 13 ? 3.094 14.906 21.609 1 96.38 13 ALA B C 1
ATOM 1382 O O . ALA B 1 13 ? 2.629 16.047 21.688 1 96.38 13 ALA B O 1
ATOM 1383 N N . ASP B 1 14 ? 3.26 14.305 20.469 1 97.62 14 ASP B N 1
ATOM 1384 C CA . ASP B 1 14 ? 3.01 14.969 19.188 1 97.62 14 ASP B CA 1
ATOM 1385 C C . ASP B 1 14 ? 1.551 14.82 18.766 1 97.62 14 ASP B C 1
ATOM 1387 O O . ASP B 1 14 ? 1.118 15.422 17.781 1 97.62 14 ASP B O 1
ATOM 1391 N N . ALA B 1 15 ? 0.749 14.086 19.547 1 97.88 15 ALA B N 1
ATOM 1392 C CA . ALA B 1 15 ? -0.582 13.656 19.125 1 97.88 15 ALA B CA 1
ATOM 1393 C C . ALA B 1 15 ? -1.481 14.852 18.844 1 97.88 15 ALA B C 1
ATOM 1395 O O . ALA B 1 15 ? -2.145 14.914 17.797 1 97.88 15 ALA B O 1
ATOM 1396 N N . PRO B 1 16 ? -1.499 15.859 19.688 1 98 16 PRO B N 1
ATOM 1397 C CA . PRO B 1 16 ? -2.383 17 19.406 1 98 16 PRO B CA 1
ATOM 1398 C C . PRO B 1 16 ? -2.01 17.719 18.109 1 98 16 PRO B C 1
ATOM 1400 O O . PRO B 1 16 ? -2.885 18.047 17.312 1 98 16 PRO B O 1
ATOM 1403 N N . ARG B 1 17 ? -0.76 17.938 17.938 1 97.69 17 ARG B N 1
ATOM 1404 C CA . ARG B 1 17 ? -0.338 18.656 16.734 1 97.69 17 ARG B CA 1
ATOM 1405 C C . ARG B 1 17 ? -0.533 17.797 15.484 1 97.69 17 ARG B C 1
ATOM 1407 O O . ARG B 1 17 ? -0.895 18.297 14.422 1 97.69 17 ARG B O 1
ATOM 1414 N N . LEU B 1 18 ? -0.273 16.484 15.602 1 97.69 18 LEU B N 1
ATOM 1415 C CA . LEU B 1 18 ? -0.541 15.586 14.484 1 97.69 18 LEU B CA 1
ATOM 1416 C C . LEU B 1 18 ? -2.023 15.594 14.125 1 97.69 18 LEU B C 1
ATOM 1418 O O . LEU B 1 18 ? -2.381 15.531 12.945 1 97.69 18 LEU B O 1
ATOM 1422 N N . ALA B 1 19 ? -2.846 15.695 15.148 1 97.62 19 ALA B N 1
ATOM 1423 C CA . ALA B 1 19 ? -4.281 15.766 14.898 1 97.62 19 ALA B CA 1
ATOM 1424 C C . ALA B 1 19 ? -4.633 17 14.07 1 97.62 19 ALA B C 1
ATOM 1426 O O . ALA B 1 19 ? -5.43 16.922 13.133 1 97.62 19 ALA B O 1
ATOM 1427 N N . ASP B 1 20 ? -4.039 18.078 14.375 1 97.19 20 ASP B N 1
ATOM 1428 C CA . ASP B 1 20 ? -4.25 19.312 13.617 1 97.19 20 ASP B CA 1
ATOM 1429 C C . ASP B 1 20 ? -3.795 19.156 12.172 1 97.19 20 ASP B C 1
ATOM 1431 O O . ASP B 1 20 ? -4.504 19.547 11.242 1 97.19 20 ASP B O 1
ATOM 1435 N N . LEU B 1 21 ? -2.613 18.594 11.992 1 97.06 21 LEU B N 1
ATOM 1436 C CA . LEU B 1 21 ? -2.059 18.391 10.664 1 97.06 21 LEU B CA 1
ATOM 1437 C C . LEU B 1 21 ? -2.924 17.438 9.852 1 97.06 21 LEU B C 1
ATOM 1439 O O . LEU B 1 21 ? -3.205 17.688 8.672 1 97.06 21 LEU B O 1
ATOM 1443 N N . ALA B 1 22 ? -3.334 16.344 10.516 1 96.75 22 ALA B N 1
ATOM 1444 C CA . ALA B 1 22 ? -4.176 15.352 9.852 1 96.75 22 ALA B CA 1
ATOM 1445 C C . ALA B 1 22 ? -5.508 15.961 9.422 1 96.75 22 ALA B C 1
ATOM 1447 O O . ALA B 1 22 ? -6.004 15.672 8.328 1 96.75 22 ALA B O 1
ATOM 1448 N N . THR B 1 23 ? -6.051 16.812 10.266 1 96.88 23 THR B N 1
ATOM 1449 C CA . THR B 1 23 ? -7.293 17.5 9.938 1 96.88 23 THR B CA 1
ATOM 1450 C C . THR B 1 23 ? -7.105 18.406 8.734 1 96.88 23 THR B C 1
ATOM 1452 O O . THR B 1 23 ? -7.93 18.422 7.812 1 96.88 23 THR B O 1
ATOM 1455 N N . ALA B 1 24 ? -6.051 19.141 8.734 1 95.56 24 ALA B N 1
ATOM 1456 C CA . ALA B 1 24 ? -5.75 20.031 7.609 1 95.56 24 ALA B CA 1
ATOM 1457 C C . ALA B 1 24 ? -5.539 19.234 6.328 1 95.56 24 ALA B C 1
ATOM 1459 O O . ALA B 1 24 ? -6.008 19.625 5.258 1 95.56 24 ALA B O 1
ATOM 1460 N N . TYR B 1 25 ? -4.84 18.156 6.469 1 94.88 25 TYR B N 1
ATOM 1461 C CA . TYR B 1 25 ? -4.598 17.266 5.344 1 94.88 25 TYR B CA 1
ATOM 1462 C C . TYR B 1 25 ? -5.906 16.719 4.785 1 94.88 25 TYR B C 1
ATOM 1464 O O . TYR B 1 25 ? -6.129 16.75 3.572 1 94.88 25 TYR B O 1
ATOM 1472 N N . ARG B 1 26 ? -6.738 16.219 5.645 1 93.5 26 ARG B N 1
ATOM 1473 C CA . ARG B 1 26 ? -8.055 15.719 5.27 1 93.5 26 ARG B CA 1
ATOM 1474 C C . ARG B 1 26 ? -8.836 16.766 4.484 1 93.5 26 ARG B C 1
ATOM 1476 O O . ARG B 1 26 ? -9.453 16.438 3.463 1 93.5 26 ARG B O 1
ATOM 1483 N N . ARG B 1 27 ? -8.82 17.906 4.93 1 92.12 27 ARG B N 1
ATOM 1484 C CA . ARG B 1 27 ? -9.523 19 4.262 1 92.12 27 ARG B CA 1
ATOM 1485 C C . ARG B 1 27 ? -8.938 19.266 2.881 1 92.12 27 ARG B C 1
ATOM 1487 O O . ARG B 1 27 ? -9.672 19.438 1.908 1 92.12 27 ARG B O 1
ATOM 1494 N N . ALA B 1 28 ? -7.648 19.297 2.82 1 90.12 28 ALA B N 1
ATOM 1495 C CA . ALA B 1 28 ? -6.961 19.547 1.558 1 90.12 28 ALA B CA 1
ATOM 1496 C C . ALA B 1 28 ? -7.285 18.469 0.529 1 90.12 28 ALA B C 1
ATOM 1498 O O . ALA B 1 28 ? -7.293 18.734 -0.676 1 90.12 28 ALA B O 1
ATOM 1499 N N . MET B 1 29 ? -7.613 17.297 1.007 1 89.38 29 MET B N 1
ATOM 1500 C CA . MET B 1 29 ? -7.867 16.156 0.135 1 89.38 29 MET B CA 1
ATOM 1501 C C . MET B 1 29 ? -9.367 15.922 -0.043 1 89.38 29 MET B C 1
ATOM 1503 O O . MET B 1 29 ? -9.781 14.867 -0.534 1 89.38 29 MET B O 1
ATOM 1507 N N . SER B 1 30 ? -10.195 16.781 0.386 1 85.88 30 SER B N 1
ATOM 1508 C CA . SER B 1 30 ? -11.648 16.734 0.283 1 85.88 30 SER B CA 1
ATOM 1509 C C . SER B 1 30 ? -12.211 15.5 0.985 1 85.88 30 SER B C 1
ATOM 1511 O O . SER B 1 30 ? -13.125 14.852 0.475 1 85.88 30 SER B O 1
ATOM 1513 N N . GLY B 1 31 ? -11.578 15.211 2.1 1 85.5 31 GLY B N 1
ATOM 1514 C CA . GLY B 1 31 ? -12.062 14.133 2.941 1 85.5 31 GLY B CA 1
ATOM 1515 C C . GLY B 1 31 ? -13.25 14.531 3.799 1 85.5 31 GLY B C 1
ATOM 1516 O O . GLY B 1 31 ? -13.859 15.578 3.574 1 85.5 31 GLY B O 1
ATOM 1517 N N . PRO B 1 32 ? -13.586 13.625 4.676 1 85.38 32 PRO B N 1
ATOM 1518 C CA . PRO B 1 32 ? -14.711 13.93 5.562 1 85.38 32 PRO B CA 1
ATOM 1519 C C . PRO B 1 32 ? -14.508 15.227 6.348 1 85.38 32 PRO B C 1
ATOM 1521 O O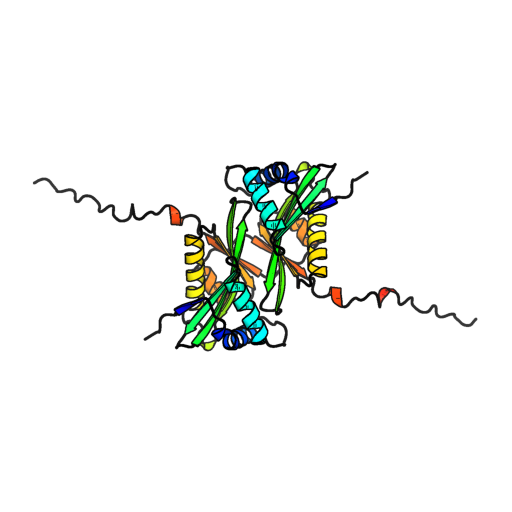 . PRO B 1 32 ? -13.367 15.602 6.641 1 85.38 32 PRO B O 1
ATOM 1524 N N . ALA B 1 33 ? -15.594 15.781 6.77 1 86.19 33 ALA B N 1
ATOM 1525 C CA . ALA B 1 33 ? -15.578 17.078 7.449 1 86.19 33 ALA B CA 1
ATOM 1526 C C . ALA B 1 33 ? -15.109 16.922 8.898 1 86.19 33 ALA B C 1
ATOM 1528 O O . ALA B 1 33 ? -14.562 17.875 9.477 1 86.19 33 ALA B O 1
ATOM 1529 N N . GLU B 1 34 ? -15.281 15.758 9.352 1 91.5 34 GLU B N 1
ATOM 1530 C CA . GLU B 1 34 ? -14.945 15.539 10.758 1 91.5 34 GLU B CA 1
ATOM 1531 C C . GLU B 1 34 ? -13.445 15.656 10.992 1 91.5 34 GLU B C 1
ATOM 1533 O O . GLU B 1 34 ? -12.648 15.117 10.227 1 91.5 34 GLU B O 1
ATOM 1538 N N . ALA B 1 35 ? -13.117 16.406 12.031 1 93.62 35 ALA B N 1
ATOM 1539 C CA . ALA B 1 35 ? -11.711 16.594 12.383 1 93.62 35 ALA B CA 1
ATOM 1540 C C . ALA B 1 35 ? -11.109 15.328 12.977 1 93.62 35 ALA B C 1
ATOM 1542 O O . ALA B 1 35 ? -11.812 14.547 13.625 1 93.62 35 ALA B O 1
ATOM 1543 N N . THR B 1 36 ? -9.82 15.148 12.703 1 95.88 36 THR B N 1
ATOM 1544 C CA . THR B 1 36 ? -9.07 14.125 13.422 1 95.88 36 THR B CA 1
ATOM 1545 C C . THR B 1 36 ? -8.875 14.523 14.883 1 95.88 36 THR B C 1
ATOM 1547 O O . THR B 1 36 ? -8.461 15.648 15.172 1 95.88 36 THR B O 1
ATOM 1550 N N . THR B 1 37 ? -9.164 13.633 15.773 1 96.25 37 THR B N 1
ATOM 1551 C CA . THR B 1 37 ? -9.016 13.938 17.188 1 96.25 37 THR B CA 1
ATOM 1552 C C . THR B 1 37 ? -7.609 13.586 17.672 1 96.25 37 THR B C 1
ATOM 1554 O O . THR B 1 37 ? -6.934 12.742 17.078 1 96.25 37 THR B O 1
ATOM 1557 N N . PRO B 1 38 ? -7.234 14.258 18.781 1 97.12 38 PRO B N 1
ATOM 1558 C CA . PRO B 1 38 ? -5.953 13.859 19.359 1 97.12 38 PRO B CA 1
ATOM 1559 C C . PRO B 1 38 ? -5.91 12.383 19.734 1 97.12 38 PRO B C 1
ATOM 1561 O O . PRO B 1 38 ? -4.852 11.75 19.656 1 97.12 38 PRO B O 1
ATOM 1564 N N . GLY B 1 39 ? -7.043 11.883 20.109 1 96.5 39 GLY B N 1
ATOM 1565 C CA . GLY B 1 39 ? -7.121 10.461 20.391 1 96.5 39 GLY B CA 1
ATOM 1566 C C . GLY B 1 39 ? -6.82 9.586 19.188 1 96.5 39 GLY B C 1
ATOM 1567 O O . GLY B 1 39 ? -6.082 8.609 19.297 1 96.5 39 GLY B O 1
ATOM 1568 N N . GLN B 1 40 ? -7.387 9.914 18.094 1 94.94 40 GLN B N 1
ATOM 1569 C CA . GLN B 1 40 ? -7.121 9.188 16.859 1 94.94 40 GLN B CA 1
ATOM 1570 C C . GLN B 1 40 ? -5.652 9.297 16.453 1 94.94 40 GLN B C 1
ATOM 1572 O O . GLN B 1 40 ? -5.039 8.312 16.047 1 94.94 40 GLN B O 1
ATOM 1577 N N . ALA B 1 41 ? -5.141 10.484 16.594 1 97.06 41 ALA B N 1
ATOM 1578 C CA . ALA B 1 41 ? -3.729 10.703 16.297 1 97.06 41 ALA B CA 1
ATOM 1579 C C . ALA B 1 41 ? -2.832 9.906 17.234 1 97.06 41 ALA B C 1
ATOM 1581 O O . ALA B 1 41 ? -1.847 9.305 16.797 1 97.06 41 ALA B O 1
ATOM 1582 N N . ALA B 1 42 ? -3.156 9.883 18.469 1 97.19 42 ALA B N 1
ATOM 1583 C CA . ALA B 1 42 ? -2.389 9.125 19.453 1 97.19 42 ALA B CA 1
ATOM 1584 C C . ALA B 1 42 ? -2.398 7.637 19.125 1 97.19 42 ALA B C 1
ATOM 1586 O O . ALA B 1 42 ? -1.377 6.957 19.266 1 97.19 42 ALA B O 1
ATOM 1587 N N . ALA B 1 43 ? -3.514 7.148 18.75 1 95.81 43 ALA B N 1
ATOM 1588 C CA . ALA B 1 43 ? -3.635 5.738 18.391 1 95.81 43 ALA B CA 1
ATOM 1589 C C . ALA B 1 43 ? -2.74 5.391 17.203 1 95.81 43 ALA B C 1
ATOM 1591 O O . ALA B 1 43 ? -2.115 4.328 17.172 1 95.81 43 ALA B O 1
ATOM 1592 N N . LEU B 1 44 ? -2.73 6.234 16.281 1 95.5 44 LEU B N 1
ATOM 1593 C CA . LEU B 1 44 ? -1.887 6.027 15.102 1 95.5 44 LEU B CA 1
ATOM 1594 C C . LEU B 1 44 ? -0.411 6.031 15.492 1 95.5 44 LEU B C 1
ATOM 1596 O O . LEU B 1 44 ? 0.357 5.18 15.031 1 95.5 44 LEU B O 1
ATOM 1600 N N . ILE B 1 45 ? -0.048 6.953 16.297 1 97 45 ILE B N 1
ATOM 1601 C CA . ILE B 1 45 ? 1.329 7.043 16.766 1 97 45 ILE B CA 1
ATOM 1602 C C . ILE B 1 45 ? 1.696 5.766 17.531 1 97 45 ILE B C 1
ATOM 1604 O O . ILE B 1 45 ? 2.766 5.191 17.297 1 97 45 ILE B O 1
ATOM 1608 N N . GLU B 1 46 ? 0.829 5.348 18.359 1 96.19 46 GLU B N 1
ATOM 1609 C CA . GLU B 1 46 ? 1.074 4.129 19.125 1 96.19 46 GLU B CA 1
ATOM 1610 C C . GLU B 1 46 ? 1.262 2.926 18.219 1 96.19 46 GLU B C 1
ATOM 1612 O O . GLU B 1 46 ? 2.15 2.102 18.438 1 96.19 46 GLU B O 1
ATOM 1617 N N . ARG B 1 47 ? 0.465 2.867 17.25 1 93.75 47 ARG B N 1
ATOM 1618 C CA . ARG B 1 47 ? 0.595 1.776 16.281 1 93.75 47 ARG B CA 1
ATOM 1619 C C . ARG B 1 47 ? 1.947 1.823 15.586 1 93.75 47 ARG B C 1
ATOM 1621 O O . ARG B 1 47 ? 2.598 0.791 15.406 1 93.75 47 ARG B O 1
ATOM 1628 N N . ALA B 1 48 ? 2.305 2.943 15.195 1 94.44 48 ALA B N 1
ATOM 1629 C CA . ALA B 1 48 ? 3.576 3.113 14.5 1 94.44 48 ALA B CA 1
ATOM 1630 C C . ALA B 1 48 ? 4.75 2.734 15.398 1 94.44 48 ALA B C 1
ATOM 1632 O O . ALA B 1 48 ? 5.75 2.191 14.93 1 94.44 48 ALA B O 1
ATOM 1633 N N . LEU B 1 49 ? 4.602 3.016 16.656 1 93.56 49 LEU B N 1
ATOM 1634 C CA . LEU B 1 49 ? 5.66 2.705 17.609 1 93.56 49 LEU B CA 1
ATOM 1635 C C . LEU B 1 49 ? 5.75 1.202 17.844 1 93.56 49 LEU B C 1
ATOM 1637 O O . LEU B 1 49 ? 6.828 0.678 18.141 1 93.56 49 LEU B O 1
ATOM 1641 N N . ARG B 1 50 ? 4.672 0.499 17.656 1 92.25 50 ARG B N 1
ATOM 1642 C CA . ARG B 1 50 ? 4.617 -0.926 17.969 1 92.25 50 ARG B CA 1
ATOM 1643 C C . ARG B 1 50 ? 4.867 -1.771 16.719 1 92.25 50 ARG B C 1
ATOM 1645 O O . ARG B 1 50 ? 5.246 -2.939 16.828 1 92.25 50 ARG B O 1
ATOM 1652 N N . ALA B 1 51 ? 4.602 -1.234 15.633 1 92.38 51 ALA B N 1
ATOM 1653 C CA . ALA B 1 51 ? 4.688 -1.981 14.375 1 92.38 51 ALA B CA 1
ATOM 1654 C C . ALA B 1 51 ? 5.852 -1.49 13.523 1 92.38 51 ALA B C 1
ATOM 1656 O O . ALA B 1 51 ? 5.75 -0.455 12.859 1 92.38 51 ALA B O 1
ATOM 1657 N N . PRO B 1 52 ? 6.855 -2.318 13.391 1 89.44 52 PRO B N 1
ATOM 1658 C CA . PRO B 1 52 ? 8.039 -1.861 12.656 1 89.44 52 PRO B CA 1
ATOM 1659 C C . PRO B 1 52 ? 7.754 -1.598 11.18 1 89.44 52 PRO B C 1
ATOM 1661 O O . PRO B 1 52 ? 8.484 -0.851 10.531 1 89.44 52 PRO B O 1
ATOM 1664 N N . ASP B 1 53 ? 6.719 -2.146 10.656 1 93.88 53 ASP B N 1
ATOM 1665 C CA . ASP B 1 53 ? 6.414 -2.006 9.234 1 93.88 53 ASP B CA 1
ATOM 1666 C C . ASP B 1 53 ? 5.602 -0.742 8.969 1 93.88 53 ASP B C 1
ATOM 1668 O O . ASP B 1 53 ? 5.297 -0.424 7.82 1 93.88 53 ASP B O 1
ATOM 1672 N N . LEU B 1 54 ? 5.223 -0.054 10.016 1 95.5 54 LEU B N 1
ATOM 1673 C CA . LEU B 1 54 ? 4.523 1.224 9.906 1 95.5 54 LEU B CA 1
ATOM 1674 C C . LEU B 1 54 ? 5.438 2.377 10.312 1 95.5 54 LEU B C 1
ATOM 1676 O O . LEU B 1 54 ? 5.922 2.422 11.445 1 95.5 54 LEU B O 1
ATOM 1680 N N . LEU B 1 55 ? 5.699 3.23 9.352 1 97.12 55 LEU B N 1
ATOM 1681 C CA . LEU B 1 55 ? 6.578 4.367 9.594 1 97.12 55 LEU B CA 1
ATOM 1682 C C . LEU B 1 55 ? 5.789 5.672 9.625 1 97.12 55 LEU B C 1
ATOM 1684 O O . LEU B 1 55 ? 5.129 6.023 8.641 1 97.12 55 LEU B O 1
ATOM 1688 N N . LEU B 1 56 ? 5.824 6.316 10.727 1 97.88 56 LEU B N 1
ATOM 1689 C CA . LEU B 1 56 ? 5.223 7.633 10.906 1 97.88 56 LEU B CA 1
ATOM 1690 C C . LEU B 1 56 ? 6.273 8.664 11.305 1 97.88 56 LEU B C 1
ATOM 1692 O O . LEU B 1 56 ? 6.715 8.688 12.461 1 97.88 56 LEU B O 1
ATOM 1696 N N . LEU B 1 57 ? 6.652 9.516 10.32 1 98.06 57 LEU B N 1
ATOM 1697 C CA . LEU B 1 57 ? 7.699 10.516 10.523 1 98.06 57 LEU B CA 1
ATOM 1698 C C . LEU B 1 57 ? 7.105 11.914 10.602 1 98.06 57 LEU B C 1
ATOM 1700 O O . LEU B 1 57 ? 6.121 12.211 9.922 1 98.06 57 LEU B O 1
ATOM 1704 N N . GLY B 1 58 ? 7.699 12.719 11.398 1 98 58 GLY B N 1
ATOM 1705 C CA . GLY B 1 58 ? 7.367 14.133 11.492 1 98 58 GLY B CA 1
ATOM 1706 C C . GLY B 1 58 ? 8.508 15.039 11.07 1 98 58 GLY B C 1
ATOM 1707 O O . GLY B 1 58 ? 9.68 14.703 11.258 1 98 58 GLY B O 1
ATOM 1708 N N . ALA B 1 59 ? 8.148 16.156 10.508 1 97.06 59 ALA B N 1
ATOM 1709 C CA . ALA B 1 59 ? 9.102 17.203 10.156 1 97.06 59 ALA B CA 1
ATOM 1710 C C . ALA B 1 59 ? 8.859 18.469 10.977 1 97.06 59 ALA B C 1
ATOM 1712 O O . ALA B 1 59 ? 7.754 19.016 10.977 1 97.06 59 ALA B O 1
ATOM 1713 N N . ASP B 1 60 ? 9.898 18.891 11.617 1 94.56 60 ASP B N 1
ATOM 1714 C CA . ASP B 1 60 ? 9.812 20.125 12.398 1 94.56 60 ASP B CA 1
ATOM 1715 C C . ASP B 1 60 ? 10.359 21.312 11.609 1 94.56 60 ASP B C 1
ATOM 1717 O O . ASP B 1 60 ? 11.359 21.188 10.898 1 94.56 60 ASP B O 1
ATOM 1721 N N . CYS B 1 61 ? 9.609 22.328 11.695 1 88.62 61 CYS B N 1
ATOM 1722 C CA . CYS B 1 61 ? 10.039 23.641 11.188 1 88.62 61 CYS B CA 1
ATOM 1723 C C . CYS B 1 61 ? 9.844 24.719 12.242 1 88.62 61 CYS B C 1
ATOM 1725 O O . CYS B 1 61 ? 8.734 24.906 12.742 1 88.62 61 CYS B O 1
ATOM 1727 N N . GLY B 1 62 ? 10.906 25.422 12.617 1 84.75 62 GLY B N 1
ATOM 1728 C CA . GLY B 1 62 ? 10.805 26.469 13.625 1 84.75 62 GLY B CA 1
ATOM 1729 C C . GLY B 1 62 ? 10.391 25.938 14.984 1 84.75 62 GLY B C 1
ATOM 1730 O O . GLY B 1 62 ? 9.617 26.578 15.695 1 84.75 62 GLY B O 1
ATOM 1731 N N . GLY B 1 63 ? 10.68 24.641 15.281 1 86.12 63 GLY B N 1
ATOM 1732 C CA . GLY B 1 63 ? 10.422 24.062 16.578 1 86.12 63 GLY B CA 1
ATOM 1733 C C . GLY B 1 63 ? 9.039 23.438 16.688 1 86.12 63 GLY B C 1
ATOM 1734 O O . GLY B 1 63 ? 8.641 22.984 17.766 1 86.12 63 GLY B O 1
ATOM 1735 N N . ALA B 1 64 ? 8.336 23.5 15.648 1 90.94 64 ALA B N 1
ATOM 1736 C CA . ALA B 1 64 ? 7 22.922 15.648 1 90.94 64 ALA B CA 1
ATOM 1737 C C . ALA B 1 64 ? 6.859 21.859 14.555 1 90.94 64 ALA B C 1
ATOM 1739 O O . ALA B 1 64 ? 7.465 21.984 13.492 1 90.94 64 ALA B O 1
ATOM 1740 N N . LEU B 1 65 ? 6.023 20.859 14.898 1 96 65 LEU B N 1
ATOM 1741 C CA . LEU B 1 65 ? 5.688 19.859 13.883 1 96 65 LEU B CA 1
ATOM 1742 C C . LEU B 1 65 ? 4.914 20.484 12.734 1 96 65 LEU B C 1
ATOM 1744 O O . LEU B 1 65 ? 3.818 21.016 12.93 1 96 65 LEU B O 1
ATOM 1748 N N . ALA B 1 66 ? 5.535 20.453 11.523 1 96.44 66 ALA B N 1
ATOM 1749 C CA . ALA B 1 66 ? 4.977 21.188 10.391 1 96.44 66 ALA B CA 1
ATOM 1750 C C . ALA B 1 66 ? 4.551 20.234 9.273 1 96.44 66 ALA B C 1
ATOM 1752 O O . ALA B 1 66 ? 3.912 20.656 8.305 1 96.44 66 ALA B O 1
ATOM 1753 N N . GLY B 1 67 ? 4.895 19 9.359 1 97.31 67 GLY B N 1
ATOM 1754 C CA . GLY B 1 67 ? 4.547 18 8.359 1 97.31 67 GLY B CA 1
ATOM 1755 C C . GLY B 1 67 ? 4.738 16.578 8.844 1 97.31 67 GLY B C 1
ATOM 1756 O O . GLY B 1 67 ? 5.305 16.359 9.914 1 97.31 67 GLY B O 1
ATOM 1757 N N . PHE B 1 68 ? 4.18 15.625 8.047 1 98.06 68 PHE B N 1
ATOM 1758 C CA . PHE B 1 68 ? 4.332 14.211 8.398 1 98.06 68 PHE B CA 1
ATOM 1759 C C . PHE B 1 68 ? 4.312 13.344 7.152 1 98.06 68 PHE B C 1
ATOM 1761 O O . PHE B 1 68 ? 3.92 13.797 6.078 1 98.06 68 PHE B O 1
ATOM 1768 N N . ALA B 1 69 ? 4.859 12.211 7.281 1 98.31 69 ALA B N 1
ATOM 1769 C CA . ALA B 1 69 ? 4.789 11.141 6.285 1 98.31 69 ALA B CA 1
ATOM 1770 C C . ALA B 1 69 ? 4.379 9.82 6.922 1 98.31 69 ALA B C 1
ATOM 1772 O O . ALA B 1 69 ? 4.879 9.461 7.992 1 98.31 69 ALA B O 1
ATOM 1773 N N . LEU B 1 70 ? 3.418 9.164 6.375 1 97.94 70 LEU B N 1
ATOM 1774 C CA . LEU B 1 70 ? 3.027 7.809 6.734 1 97.94 70 LEU B CA 1
ATOM 1775 C C . LEU B 1 70 ? 3.391 6.824 5.629 1 97.94 70 LEU B C 1
ATOM 1777 O O . LEU B 1 70 ? 2.939 6.973 4.488 1 97.94 70 LEU B O 1
ATOM 1781 N N . ALA B 1 71 ? 4.223 5.832 5.938 1 98.25 71 ALA B N 1
ATOM 1782 C CA . ALA B 1 71 ? 4.672 4.828 4.977 1 98.25 71 ALA B CA 1
ATOM 1783 C C . ALA B 1 71 ? 4.613 3.426 5.578 1 98.25 71 ALA B C 1
ATOM 1785 O O . ALA B 1 71 ? 4.504 3.27 6.797 1 98.25 71 ALA B O 1
ATOM 1786 N N . PHE B 1 72 ? 4.645 2.48 4.711 1 97.44 72 PHE B N 1
ATOM 1787 C CA . PHE B 1 72 ? 4.562 1.077 5.102 1 97.44 72 PHE B CA 1
ATOM 1788 C C . PHE B 1 72 ? 5.684 0.27 4.457 1 97.44 72 PHE B C 1
ATOM 1790 O O . PHE B 1 72 ? 6.059 0.522 3.309 1 97.44 72 PHE B O 1
ATOM 1797 N N . GLU B 1 73 ? 6.254 -0.603 5.215 1 97.06 73 GLU B N 1
ATOM 1798 C CA . GLU B 1 73 ? 7.094 -1.655 4.652 1 97.06 73 GLU B CA 1
ATOM 1799 C C . GLU B 1 73 ? 6.273 -2.896 4.316 1 97.06 73 GLU B C 1
ATOM 1801 O O . GLU B 1 73 ? 5.59 -3.447 5.184 1 97.06 73 GLU B O 1
ATOM 1806 N N . LEU B 1 74 ? 6.305 -3.289 3.123 1 95.75 74 LEU B N 1
ATOM 1807 C CA . LEU B 1 74 ? 5.488 -4.398 2.646 1 95.75 74 LEU B CA 1
ATOM 1808 C C . LEU B 1 74 ? 6.352 -5.484 2.018 1 95.75 74 LEU B C 1
ATOM 1810 O O . LEU B 1 74 ? 7.328 -5.184 1.324 1 95.75 74 LEU B O 1
ATOM 1814 N N . PRO B 1 75 ? 5.965 -6.781 2.291 1 93.5 75 PRO B N 1
ATOM 1815 C CA . PRO B 1 75 ? 6.652 -7.828 1.534 1 93.5 75 PRO B CA 1
ATOM 1816 C C . PRO B 1 75 ? 6.379 -7.754 0.034 1 93.5 75 PRO B C 1
ATOM 1818 O O . PRO B 1 75 ? 5.281 -7.367 -0.377 1 93.5 75 PRO B O 1
ATOM 1821 N N . GLU B 1 76 ? 7.324 -8.078 -0.692 1 89.88 76 GLU B N 1
ATOM 1822 C CA . GLU B 1 76 ? 7.258 -8.055 -2.15 1 89.88 76 GLU B CA 1
ATOM 1823 C C . GLU B 1 76 ? 7.555 -9.438 -2.734 1 89.88 76 GLU B C 1
ATOM 1825 O O . GLU B 1 76 ? 8.688 -9.914 -2.672 1 89.88 76 GLU B O 1
ATOM 1830 N N . ILE B 1 77 ? 6.582 -10.062 -3.375 1 89.06 77 ILE B N 1
ATOM 1831 C CA . ILE B 1 77 ? 6.695 -11.445 -3.816 1 89.06 77 ILE B CA 1
ATOM 1832 C C . ILE B 1 77 ? 7.648 -11.531 -5.004 1 89.06 77 ILE B C 1
ATOM 1834 O O . ILE B 1 77 ? 8.414 -12.492 -5.125 1 89.06 77 ILE B O 1
ATOM 1838 N N . ILE B 1 78 ? 7.641 -10.578 -5.883 1 86.62 78 ILE B N 1
ATOM 1839 C CA . ILE B 1 78 ? 8.422 -10.648 -7.109 1 86.62 78 ILE B CA 1
ATOM 1840 C C . ILE B 1 78 ? 9.914 -10.656 -6.773 1 86.62 78 ILE B C 1
ATOM 1842 O O . ILE B 1 78 ? 10.656 -11.516 -7.25 1 86.62 78 ILE B O 1
ATOM 1846 N N . SER B 1 79 ? 10.305 -9.789 -5.875 1 84.38 79 SER B N 1
ATOM 1847 C CA . SER B 1 79 ? 11.711 -9.711 -5.516 1 84.38 79 SER B CA 1
ATOM 1848 C C . SER B 1 79 ? 12.047 -10.688 -4.387 1 84.38 79 SER B C 1
ATOM 1850 O O . SER B 1 79 ? 13.211 -11.031 -4.184 1 84.38 79 SER B O 1
ATOM 1852 N N . GLY B 1 80 ? 11.023 -11.133 -3.674 1 86.25 80 GLY B N 1
ATOM 1853 C CA . GLY B 1 80 ? 11.25 -11.898 -2.459 1 86.25 80 GLY B CA 1
ATOM 1854 C C . GLY B 1 80 ? 11.68 -11.039 -1.284 1 86.25 80 GLY B C 1
ATOM 1855 O O . GLY B 1 80 ? 11.977 -11.555 -0.206 1 86.25 80 GLY B O 1
ATOM 1856 N N . GLY B 1 81 ? 11.758 -9.727 -1.456 1 90.56 81 GLY B N 1
ATOM 1857 C CA . GLY B 1 81 ? 12.18 -8.789 -0.43 1 90.56 81 GLY B CA 1
ATOM 1858 C C . GLY B 1 81 ? 11.055 -7.914 0.084 1 90.56 81 GLY B C 1
ATOM 1859 O O . GLY B 1 81 ? 9.961 -8.406 0.378 1 90.56 81 GLY B O 1
ATOM 1860 N N . ARG B 1 82 ? 11.422 -6.688 0.34 1 94.5 82 ARG B N 1
ATOM 1861 C CA . ARG B 1 82 ? 10.477 -5.715 0.872 1 94.5 82 ARG B CA 1
ATOM 1862 C C . ARG B 1 82 ? 10.523 -4.414 0.077 1 94.5 82 ARG B C 1
ATOM 1864 O O . ARG B 1 82 ? 11.531 -4.113 -0.574 1 94.5 82 ARG B O 1
ATOM 1871 N N . ALA B 1 83 ? 9.453 -3.707 0.109 1 96 83 ALA B N 1
ATOM 1872 C CA . ALA B 1 83 ? 9.344 -2.387 -0.507 1 96 83 ALA B CA 1
ATOM 1873 C C . ALA B 1 83 ? 8.617 -1.41 0.413 1 96 83 ALA B C 1
ATOM 1875 O O . ALA B 1 83 ? 7.918 -1.825 1.34 1 96 83 ALA B O 1
ATOM 1876 N N . GLY B 1 84 ? 8.914 -0.152 0.129 1 97.56 84 GLY B N 1
ATOM 1877 C CA . GLY B 1 84 ? 8.195 0.892 0.846 1 97.56 84 GLY B CA 1
ATOM 1878 C C . GLY B 1 84 ? 7.02 1.45 0.069 1 97.56 84 GLY B C 1
ATOM 1879 O O . GLY B 1 84 ? 7.098 1.619 -1.149 1 97.56 84 GLY B O 1
ATOM 1880 N N . GLN B 1 85 ? 5.953 1.693 0.799 1 97.69 85 GLN B N 1
ATOM 1881 C CA . GLN B 1 85 ? 4.789 2.393 0.271 1 97.69 85 GLN B CA 1
ATOM 1882 C C . GLN B 1 85 ? 4.516 3.678 1.048 1 97.69 85 GLN B C 1
ATOM 1884 O O . GLN B 1 85 ? 4.121 3.631 2.215 1 97.69 85 GLN B O 1
ATOM 1889 N N . LEU B 1 86 ? 4.777 4.805 0.409 1 98.06 86 LEU B N 1
ATOM 1890 C CA . LEU B 1 86 ? 4.402 6.094 0.986 1 98.06 86 LEU B CA 1
ATOM 1891 C C . LEU B 1 86 ? 2.93 6.398 0.724 1 98.06 86 LEU B C 1
ATOM 1893 O O . LEU B 1 86 ? 2.523 6.566 -0.428 1 98.06 86 LEU B O 1
ATOM 1897 N N . ASP B 1 87 ? 2.15 6.523 1.767 1 96.94 87 ASP B N 1
ATOM 1898 C CA . ASP B 1 87 ? 0.708 6.652 1.593 1 96.94 87 ASP B CA 1
ATOM 1899 C C . ASP B 1 87 ? 0.251 8.086 1.834 1 96.94 87 ASP B C 1
ATOM 1901 O O . ASP B 1 87 ? -0.686 8.562 1.188 1 96.94 87 ASP B O 1
ATOM 1905 N N . ASP B 1 88 ? 0.82 8.727 2.836 1 96.56 88 ASP B N 1
ATOM 1906 C CA . ASP B 1 88 ? 0.442 10.094 3.164 1 96.56 88 ASP B CA 1
ATOM 1907 C C . ASP B 1 88 ? 1.675 10.977 3.342 1 96.56 88 ASP B C 1
ATOM 1909 O O . ASP B 1 88 ? 2.66 10.562 3.953 1 96.56 88 ASP B O 1
ATOM 1913 N N . LEU B 1 89 ? 1.576 12.125 2.779 1 96.81 89 LEU B N 1
ATOM 1914 C CA . LEU B 1 89 ? 2.584 13.172 2.902 1 96.81 89 LEU B CA 1
ATOM 1915 C C . LEU B 1 89 ? 1.933 14.547 2.955 1 96.81 89 LEU B C 1
ATOM 1917 O O . LEU B 1 89 ? 1.231 14.945 2.021 1 96.81 89 LEU B O 1
ATOM 1921 N N . PHE B 1 90 ? 2.199 15.195 4.07 1 96.56 90 PHE B N 1
ATOM 1922 C CA . PHE B 1 90 ? 1.572 16.5 4.223 1 96.56 90 PHE B CA 1
ATOM 1923 C C . PHE B 1 90 ? 2.52 17.484 4.914 1 96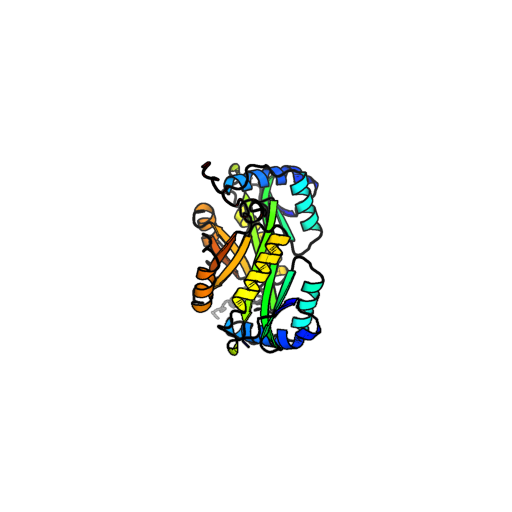.56 90 PHE B C 1
ATOM 1925 O O . PHE B 1 90 ? 3.191 17.125 5.883 1 96.56 90 PHE B O 1
ATOM 1932 N N . VAL B 1 91 ? 2.633 18.562 4.348 1 95.5 91 VAL B N 1
ATOM 1933 C CA . VAL B 1 91 ? 3.32 19.719 4.926 1 95.5 91 VAL B CA 1
ATOM 1934 C C . VAL B 1 91 ? 2.373 20.906 4.98 1 95.5 91 VAL B C 1
ATOM 1936 O O . VAL B 1 91 ? 1.672 21.203 4.008 1 95.5 91 VAL B O 1
ATOM 1939 N N . MET B 1 92 ? 2.367 21.562 6.117 1 93.75 92 MET B N 1
ATOM 1940 C CA . MET B 1 92 ? 1.527 22.75 6.254 1 93.75 92 MET B CA 1
ATOM 1941 C C . MET B 1 92 ? 1.824 23.75 5.145 1 93.75 92 MET B C 1
ATOM 1943 O O . MET B 1 92 ? 2.986 23.984 4.801 1 93.75 92 MET B O 1
ATOM 1947 N N . PRO B 1 93 ? 0.731 24.391 4.66 1 89.88 93 PRO B N 1
ATOM 1948 C CA . PRO B 1 93 ? 0.917 25.359 3.572 1 89.88 93 PRO B CA 1
ATOM 1949 C C . PRO B 1 93 ? 1.946 26.438 3.906 1 89.88 93 PRO B C 1
ATOM 1951 O O . PRO B 1 93 ? 2.746 26.828 3.049 1 89.88 93 PRO B O 1
ATOM 1954 N N . GLU B 1 94 ? 2.006 26.875 5.121 1 86.81 94 GLU B N 1
ATOM 1955 C CA . GLU B 1 94 ? 2.898 27.953 5.539 1 86.81 94 GLU B CA 1
ATOM 1956 C C . GLU B 1 94 ? 4.355 27.5 5.531 1 86.81 94 GLU B C 1
ATOM 1958 O O . GLU B 1 94 ? 5.27 28.312 5.543 1 86.81 94 GLU B O 1
ATOM 1963 N N . ALA B 1 95 ? 4.562 26.203 5.492 1 86.5 95 ALA B N 1
ATOM 1964 C CA . ALA B 1 95 ? 5.914 25.656 5.531 1 86.5 95 ALA B CA 1
ATOM 1965 C C . ALA B 1 95 ? 6.312 25.078 4.176 1 86.5 95 ALA B C 1
ATOM 1967 O O . ALA B 1 95 ? 7.387 24.484 4.031 1 86.5 95 ALA B O 1
ATOM 1968 N N . ARG B 1 96 ? 5.461 25.234 3.223 1 79.56 96 ARG B N 1
ATOM 1969 C CA . ARG B 1 96 ? 5.77 24.703 1.899 1 79.56 96 ARG B CA 1
ATOM 1970 C C . ARG B 1 96 ? 6.859 25.531 1.219 1 79.56 96 ARG B C 1
ATOM 1972 O O . ARG B 1 96 ? 7.059 26.703 1.551 1 79.56 96 ARG B O 1
ATOM 1979 N N . GLY B 1 97 ? 7.625 24.812 0.376 1 80.19 97 GLY B N 1
ATOM 1980 C CA . GLY B 1 97 ? 8.773 25.453 -0.251 1 80.19 97 GLY B CA 1
ATOM 1981 C C . GLY B 1 97 ? 10.016 25.422 0.608 1 80.19 97 GLY B C 1
ATOM 1982 O O . GLY B 1 97 ? 11.078 25.891 0.194 1 80.19 97 GLY B O 1
ATOM 1983 N N . SER B 1 98 ? 9.852 24.812 1.804 1 79.56 98 SER B N 1
ATOM 1984 C CA . SER B 1 98 ? 10.961 24.75 2.748 1 79.56 98 SER B CA 1
ATOM 1985 C C . SER B 1 98 ? 11.766 23.469 2.566 1 79.56 98 SER B C 1
ATOM 1987 O O . SER B 1 98 ? 12.789 23.266 3.223 1 79.56 98 SER B O 1
ATOM 1989 N N . GLY B 1 99 ? 11.289 22.594 1.726 1 90.81 99 GLY B N 1
ATOM 1990 C CA . GLY B 1 99 ? 12.016 21.359 1.473 1 90.81 99 GLY B CA 1
ATOM 1991 C C . GLY B 1 99 ? 11.617 20.234 2.404 1 90.81 99 GLY B C 1
ATOM 1992 O O . GLY B 1 99 ? 12.219 19.156 2.373 1 90.81 99 GLY B O 1
ATOM 1993 N N . LEU B 1 100 ? 10.578 20.453 3.168 1 93.94 100 LEU B N 1
ATOM 1994 C CA . LEU B 1 100 ? 10.188 19.484 4.184 1 93.94 100 LEU B CA 1
ATOM 1995 C C . LEU B 1 100 ? 9.688 18.188 3.543 1 93.94 100 LEU B C 1
ATOM 1997 O O . LEU B 1 100 ? 10.031 17.094 3.99 1 93.94 100 LEU B O 1
ATOM 2001 N N . ALA B 1 101 ? 8.93 18.344 2.521 1 95.5 101 ALA B N 1
ATOM 2002 C CA . ALA B 1 101 ? 8.43 17.156 1.837 1 95.5 101 ALA B CA 1
ATOM 2003 C C . ALA B 1 101 ? 9.578 16.328 1.265 1 95.5 101 ALA B C 1
ATOM 2005 O O . ALA B 1 101 ? 9.609 15.102 1.433 1 95.5 101 ALA B O 1
ATOM 2006 N N . ARG B 1 102 ? 10.484 16.984 0.671 1 94.88 102 ARG B N 1
ATOM 2007 C CA . ARG B 1 102 ? 11.672 16.328 0.124 1 94.88 102 ARG B CA 1
ATOM 2008 C C . ARG B 1 102 ? 12.477 15.641 1.224 1 94.88 102 ARG B C 1
ATOM 2010 O O . ARG B 1 102 ? 12.945 14.516 1.047 1 94.88 102 ARG B O 1
ATOM 2017 N N . ALA B 1 103 ? 12.641 16.312 2.314 1 95.5 103 ALA B N 1
ATOM 2018 C CA . ALA B 1 103 ? 13.398 15.773 3.441 1 95.5 103 ALA B CA 1
ATOM 2019 C C . ALA B 1 103 ? 12.719 14.523 4.004 1 95.5 103 ALA B C 1
ATOM 2021 O O . ALA B 1 103 ? 13.391 13.562 4.375 1 95.5 103 ALA B O 1
ATOM 2022 N N . LEU B 1 104 ? 11.391 14.555 4.113 1 97.38 104 LEU B N 1
ATOM 2023 C CA . LEU B 1 104 ? 10.641 13.398 4.598 1 97.38 104 LEU B CA 1
ATOM 2024 C C . LEU B 1 104 ? 10.828 12.203 3.672 1 97.38 104 LEU B C 1
ATOM 2026 O O . LEU B 1 104 ? 11.086 11.094 4.137 1 97.38 104 LEU B O 1
ATOM 2030 N N . ILE B 1 105 ? 10.758 12.422 2.359 1 97.75 105 ILE B N 1
ATOM 2031 C CA . ILE B 1 105 ? 10.938 11.352 1.389 1 97.75 105 ILE B CA 1
ATOM 2032 C C . ILE B 1 105 ? 12.375 10.828 1.453 1 97.75 105 ILE B C 1
ATOM 2034 O O . ILE B 1 105 ? 12.602 9.617 1.425 1 97.75 105 ILE B O 1
ATOM 2038 N N . ARG B 1 106 ? 13.312 11.719 1.565 1 96.88 106 ARG B N 1
ATOM 2039 C CA . ARG B 1 106 ? 14.711 11.328 1.682 1 96.88 106 ARG B CA 1
ATOM 2040 C C . ARG B 1 106 ? 14.93 10.438 2.902 1 96.88 106 ARG B C 1
ATOM 2042 O O . ARG B 1 106 ? 15.633 9.43 2.824 1 96.88 106 ARG B O 1
ATOM 2049 N N . GLN B 1 107 ? 14.367 10.828 3.971 1 97.56 107 GLN B N 1
ATOM 2050 C CA . GLN B 1 107 ? 14.5 10.023 5.18 1 97.56 107 GLN B CA 1
ATOM 2051 C C . GLN B 1 107 ? 13.922 8.625 4.973 1 97.56 107 GLN B C 1
ATOM 2053 O O . GLN B 1 107 ? 14.5 7.637 5.418 1 97.56 107 GLN B O 1
ATOM 2058 N N . LEU B 1 108 ? 12.789 8.523 4.305 1 98.06 108 LEU B N 1
ATOM 2059 C CA . LEU B 1 108 ? 12.195 7.227 4.012 1 98.06 108 LEU B CA 1
ATOM 2060 C C . LEU B 1 108 ? 13.109 6.398 3.119 1 98.06 108 LEU B C 1
ATOM 2062 O O . LEU B 1 108 ? 13.25 5.188 3.316 1 98.06 108 LEU B O 1
ATOM 2066 N N . THR B 1 109 ? 13.742 7.043 2.135 1 97.88 109 THR B N 1
ATOM 2067 C CA . THR B 1 109 ? 14.648 6.316 1.254 1 97.88 109 THR B CA 1
ATOM 2068 C C . THR B 1 109 ? 15.875 5.824 2.023 1 97.88 109 THR B C 1
ATOM 2070 O O . THR B 1 109 ? 16.375 4.73 1.76 1 97.88 109 THR B O 1
ATOM 2073 N N . GLU B 1 110 ? 16.344 6.617 2.947 1 97.38 110 GLU B N 1
ATOM 2074 C CA . GLU B 1 110 ? 17.453 6.199 3.785 1 97.38 110 GLU B CA 1
ATOM 2075 C C . GLU B 1 110 ? 17.094 4.988 4.637 1 97.38 110 GLU B C 1
ATOM 2077 O O . GLU B 1 110 ? 17.859 4.031 4.73 1 97.38 110 GLU B O 1
ATOM 2082 N N . ILE B 1 111 ? 15.953 5.016 5.25 1 96.94 111 ILE B N 1
ATOM 2083 C CA . ILE B 1 111 ? 15.453 3.893 6.035 1 96.94 111 ILE B CA 1
ATOM 2084 C C . ILE B 1 111 ? 15.312 2.66 5.141 1 96.94 111 ILE B C 1
ATOM 2086 O O . ILE B 1 111 ? 15.758 1.569 5.504 1 96.94 111 ILE B O 1
ATOM 2090 N N . GLY B 1 112 ? 14.664 2.871 3.975 1 97.38 112 GLY B N 1
ATOM 2091 C CA . GLY B 1 112 ? 14.469 1.776 3.037 1 97.38 112 GLY B CA 1
ATOM 2092 C C . GLY B 1 112 ? 15.766 1.14 2.58 1 97.38 112 GLY B C 1
ATOM 2093 O O . GLY B 1 112 ? 15.875 -0.086 2.506 1 97.38 112 GLY B O 1
ATOM 2094 N N . THR B 1 113 ? 16.75 1.966 2.312 1 96.88 113 THR B N 1
ATOM 2095 C CA . THR B 1 113 ? 18.062 1.462 1.91 1 96.88 113 THR B CA 1
ATOM 2096 C C . THR B 1 113 ? 18.688 0.636 3.029 1 96.88 113 THR B C 1
ATOM 2098 O O . THR B 1 113 ? 19.156 -0.476 2.795 1 96.88 113 THR B O 1
ATOM 2101 N N . ALA B 1 114 ? 18.641 1.166 4.203 1 96.38 114 ALA B N 1
ATOM 2102 C CA . ALA B 1 114 ? 19.219 0.478 5.355 1 96.38 114 ALA B CA 1
ATOM 2103 C C . ALA B 1 114 ? 18.516 -0.852 5.609 1 96.38 114 ALA B C 1
ATOM 2105 O O . ALA B 1 114 ? 19.141 -1.817 6.055 1 96.38 114 ALA B O 1
ATOM 2106 N N . ARG B 1 115 ? 17.234 -0.877 5.277 1 95.81 115 ARG B N 1
ATOM 2107 C CA . ARG B 1 115 ? 16.422 -2.061 5.559 1 95.81 115 ARG B CA 1
ATOM 2108 C C . ARG B 1 115 ? 16.359 -2.984 4.344 1 95.81 115 ARG B C 1
ATOM 2110 O O . ARG B 1 115 ? 15.742 -4.047 4.398 1 95.81 115 ARG B O 1
ATOM 2117 N N . GLY B 1 116 ? 16.922 -2.539 3.195 1 95.38 116 GLY B N 1
ATOM 2118 C CA . GLY B 1 116 ? 16.984 -3.387 2.014 1 95.38 116 GLY B CA 1
ATOM 2119 C C . GLY B 1 116 ? 15.727 -3.324 1.169 1 95.38 116 GLY B C 1
ATOM 2120 O O . GLY B 1 116 ? 15.344 -4.316 0.551 1 95.38 116 GLY B O 1
ATOM 2121 N N . TRP B 1 117 ? 15.031 -2.232 1.171 1 96.56 117 TRP B N 1
ATOM 2122 C CA . TRP B 1 117 ? 13.891 -2.068 0.274 1 96.56 117 TRP B CA 1
ATOM 2123 C C . TRP B 1 117 ? 14.336 -2.115 -1.185 1 96.56 117 TRP B C 1
ATOM 2125 O O . TRP B 1 117 ? 15.414 -1.624 -1.527 1 96.56 117 TRP B O 1
ATOM 2135 N N . THR B 1 118 ? 13.492 -2.688 -1.99 1 94.75 118 THR B N 1
ATOM 2136 C CA . THR B 1 118 ? 13.758 -2.652 -3.424 1 94.75 118 THR B CA 1
ATO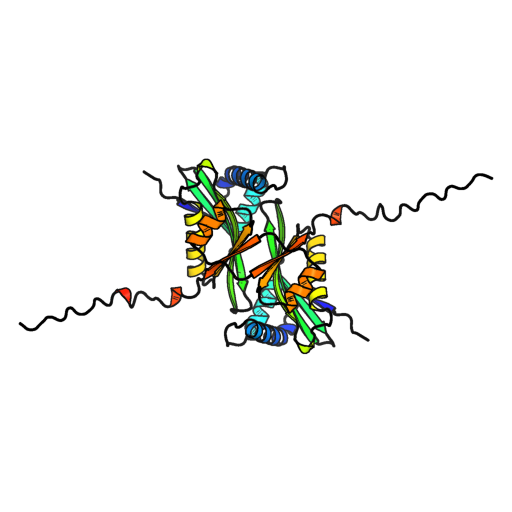M 2137 C C . THR B 1 118 ? 13.445 -1.274 -3.998 1 94.75 118 THR B C 1
ATOM 2139 O O . THR B 1 118 ? 14.117 -0.818 -4.926 1 94.75 118 THR B O 1
ATOM 2142 N N . HIS B 1 119 ? 12.414 -0.635 -3.506 1 96.12 119 HIS B N 1
ATOM 2143 C CA . HIS B 1 119 ? 11.992 0.683 -3.963 1 96.12 119 HIS B CA 1
ATOM 2144 C C . HIS B 1 119 ? 11.039 1.331 -2.959 1 96.12 119 HIS B C 1
ATOM 2146 O O . HIS B 1 119 ? 10.578 0.676 -2.023 1 96.12 119 HIS B O 1
ATOM 2152 N N . LEU B 1 120 ? 10.898 2.572 -3.049 1 98.06 120 LEU B N 1
ATOM 2153 C CA . LEU B 1 120 ? 9.82 3.348 -2.447 1 98.06 120 LEU B CA 1
ATOM 2154 C C . LEU B 1 120 ? 8.836 3.818 -3.51 1 98.06 120 LEU B C 1
ATOM 2156 O O . LEU B 1 120 ? 9.234 4.387 -4.527 1 98.06 120 LEU B O 1
ATOM 21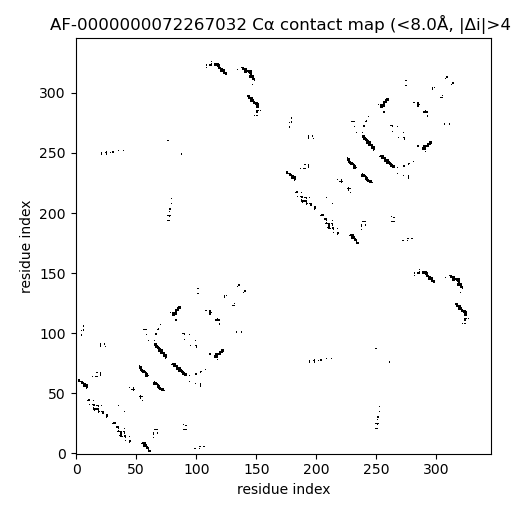60 N N . ARG B 1 121 ? 7.531 3.508 -3.264 1 97.31 121 ARG B N 1
ATOM 2161 C CA . ARG B 1 121 ? 6.523 3.891 -4.246 1 97.31 121 ARG B CA 1
ATOM 2162 C C . ARG B 1 121 ? 5.375 4.648 -3.586 1 97.31 121 ARG B C 1
ATOM 2164 O O . ARG B 1 121 ? 5.195 4.57 -2.369 1 97.31 121 ARG B O 1
ATOM 2171 N N . TRP B 1 122 ? 4.664 5.449 -4.398 1 96.75 122 TRP B N 1
ATOM 2172 C CA . TRP B 1 122 ? 3.479 6.145 -3.908 1 96.75 122 TRP B CA 1
ATOM 2173 C C . TRP B 1 122 ? 2.557 6.531 -5.059 1 96.75 122 TRP B C 1
ATOM 2175 O O . TRP B 1 122 ? 2.924 6.395 -6.227 1 96.75 122 TRP B O 1
ATOM 2185 N N . LEU B 1 123 ? 1.36 6.887 -4.656 1 95.25 123 LEU B N 1
ATOM 2186 C CA . LEU B 1 123 ? 0.337 7.414 -5.551 1 95.25 123 LEU B CA 1
ATOM 2187 C C . LEU B 1 123 ? 0.099 8.898 -5.289 1 95.25 123 LEU B C 1
ATOM 2189 O O . LEU B 1 123 ? 0.175 9.352 -4.145 1 95.25 123 LEU B O 1
ATOM 2193 N N . VAL B 1 124 ? -0.23 9.586 -6.355 1 95.25 124 VAL B N 1
ATOM 2194 C CA . VAL B 1 124 ? -0.505 11.016 -6.238 1 95.25 124 VAL B CA 1
ATOM 2195 C C . VAL B 1 124 ? -1.707 11.383 -7.105 1 95.25 124 VAL B C 1
ATOM 2197 O O . VAL B 1 124 ? -1.807 10.945 -8.258 1 95.25 124 VAL B O 1
ATOM 2200 N N . PRO B 1 125 ? -2.637 12.117 -6.504 1 93.56 125 PRO B N 1
ATOM 2201 C CA . PRO B 1 125 ? -3.723 12.594 -7.363 1 93.56 125 PRO B CA 1
ATOM 2202 C C . PRO B 1 125 ? -3.219 13.336 -8.602 1 93.56 125 PRO B C 1
ATOM 2204 O O . PRO B 1 125 ? -2.318 14.172 -8.492 1 93.56 125 PRO B O 1
ATOM 2207 N N . GLN B 1 126 ? -3.867 13.07 -9.75 1 92.94 126 GLN B N 1
ATOM 2208 C CA . GLN B 1 126 ? -3.422 13.602 -11.031 1 92.94 126 GLN B CA 1
ATOM 2209 C C . GLN B 1 126 ? -3.566 15.125 -11.078 1 92.94 126 GLN B C 1
ATOM 2211 O O . GLN B 1 126 ? -2.881 15.789 -11.859 1 92.94 126 GLN B O 1
ATOM 2216 N N . ASP B 1 127 ? -4.434 15.648 -10.281 1 92.12 127 ASP B N 1
ATOM 2217 C CA . ASP B 1 127 ? -4.691 17.094 -10.312 1 92.12 127 ASP B CA 1
ATOM 2218 C C . ASP B 1 127 ? -3.814 17.828 -9.297 1 92.12 127 ASP B C 1
ATOM 2220 O O . ASP B 1 127 ? -3.908 19.047 -9.156 1 92.12 127 ASP B O 1
ATOM 2224 N N . ASN B 1 128 ? -2.932 17.078 -8.578 1 91.88 128 ASN B N 1
ATOM 2225 C CA . ASN B 1 128 ? -2.006 17.688 -7.633 1 91.88 128 ASN B CA 1
ATOM 2226 C C . ASN B 1 128 ? -0.718 18.141 -8.312 1 91.88 128 ASN B C 1
ATOM 2228 O O . ASN B 1 128 ? 0.346 17.562 -8.086 1 91.88 128 ASN B O 1
ATOM 2232 N N . ALA B 1 129 ? -0.77 19.25 -8.992 1 91.75 129 ALA B N 1
ATOM 2233 C CA . ALA B 1 129 ? 0.329 19.734 -9.828 1 91.75 129 ALA B CA 1
ATOM 2234 C C . ALA B 1 129 ? 1.56 20.062 -8.984 1 91.75 129 ALA B C 1
ATOM 2236 O O . ALA B 1 129 ? 2.689 19.797 -9.398 1 91.75 129 ALA B O 1
ATOM 2237 N N . THR B 1 130 ? 1.319 20.578 -7.836 1 89.44 130 THR B N 1
ATOM 2238 C CA . THR B 1 130 ? 2.424 20.969 -6.965 1 89.44 130 THR B CA 1
ATOM 2239 C C . THR B 1 130 ? 3.221 19.734 -6.523 1 89.44 130 THR B C 1
ATOM 2241 O O . THR B 1 130 ? 4.449 19.719 -6.633 1 89.44 130 THR B O 1
ATOM 2244 N N . ALA B 1 131 ? 2.527 18.734 -6.074 1 92.38 131 ALA B N 1
ATOM 2245 C CA . ALA B 1 131 ? 3.193 17.5 -5.641 1 92.38 131 ALA B CA 1
ATOM 2246 C C . ALA B 1 131 ? 3.895 16.812 -6.809 1 92.38 131 ALA B C 1
ATOM 2248 O O . ALA B 1 131 ? 5.027 16.359 -6.672 1 92.38 131 ALA B O 1
ATOM 2249 N N . ILE B 1 132 ? 3.248 16.797 -7.938 1 94.88 132 ILE B N 1
ATOM 2250 C CA . ILE B 1 132 ? 3.781 16.141 -9.117 1 94.88 132 ILE B CA 1
ATOM 2251 C C . ILE B 1 132 ? 5.082 16.812 -9.547 1 94.88 132 ILE B C 1
ATOM 2253 O O . ILE B 1 132 ? 6.043 16.141 -9.922 1 94.88 132 ILE B O 1
ATOM 2257 N N . HIS B 1 133 ? 5.105 18.094 -9.5 1 93.75 133 HIS B N 1
ATOM 2258 C CA . HIS B 1 133 ? 6.324 18.828 -9.82 1 93.75 133 HIS B CA 1
ATOM 2259 C C . HIS B 1 133 ? 7.477 18.406 -8.914 1 93.75 133 HIS B C 1
ATOM 2261 O O . HIS B 1 133 ? 8.586 18.141 -9.391 1 93.75 133 HIS B O 1
ATOM 2267 N N . LEU B 1 134 ? 7.219 18.312 -7.652 1 93.31 134 LEU B N 1
ATOM 2268 C CA . LEU B 1 134 ? 8.219 17.844 -6.699 1 93.31 134 LEU B CA 1
ATOM 2269 C C . LEU B 1 134 ? 8.672 16.422 -7.031 1 93.31 134 LEU B C 1
ATOM 2271 O O . LEU B 1 134 ? 9.867 16.156 -7.094 1 93.31 134 LEU B O 1
ATOM 2275 N N . TYR B 1 135 ? 7.711 15.531 -7.262 1 96.69 135 TYR B N 1
ATOM 2276 C CA . TYR B 1 135 ? 8.008 14.117 -7.441 1 96.69 135 TYR B CA 1
ATOM 2277 C C . TYR B 1 135 ? 8.812 13.883 -8.719 1 96.69 135 TYR B C 1
ATOM 2279 O O . TYR B 1 135 ? 9.703 13.031 -8.75 1 96.69 135 TYR B O 1
ATOM 2287 N N . ARG B 1 136 ? 8.547 14.664 -9.734 1 96.06 136 ARG B N 1
ATOM 2288 C CA . ARG B 1 136 ? 9.281 14.539 -10.984 1 96.06 136 ARG B CA 1
ATOM 2289 C C . ARG B 1 136 ? 10.758 14.891 -10.789 1 96.06 136 ARG B C 1
ATOM 2291 O O . ARG B 1 136 ? 11.617 14.43 -11.539 1 96.06 136 ARG B O 1
ATOM 2298 N N . SER B 1 137 ? 11.039 15.656 -9.789 1 95.44 137 SER B N 1
ATOM 2299 C CA . SER B 1 137 ? 12.414 16.078 -9.555 1 95.44 137 SER B CA 1
ATOM 2300 C C . SER B 1 137 ? 13.164 15.062 -8.703 1 95.44 137 SER B C 1
ATOM 2302 O O . SER B 1 137 ? 14.391 15.078 -8.648 1 95.44 137 SER B O 1
ATOM 2304 N N . ILE B 1 138 ? 12.508 14.141 -8.023 1 95.5 138 ILE B N 1
ATOM 2305 C CA . ILE B 1 138 ? 13.219 13.32 -7.051 1 95.5 138 ILE B CA 1
ATOM 2306 C C . ILE B 1 138 ? 12.938 11.844 -7.324 1 95.5 138 ILE B C 1
ATOM 2308 O O . ILE B 1 138 ? 13.578 10.961 -6.738 1 95.5 138 ILE B O 1
ATOM 2312 N N . ALA B 1 139 ? 11.969 11.516 -8.172 1 97.56 139 ALA B N 1
ATOM 2313 C CA . ALA B 1 139 ? 11.523 10.148 -8.406 1 97.56 139 ALA B CA 1
ATOM 2314 C C . ALA B 1 139 ? 11.234 9.906 -9.883 1 97.56 139 ALA B C 1
ATOM 2316 O O . ALA B 1 139 ? 11.281 10.836 -10.688 1 97.56 139 ALA B O 1
ATOM 2317 N N . ASP B 1 140 ? 10.977 8.672 -10.242 1 96.88 140 ASP B N 1
ATOM 2318 C CA . ASP B 1 140 ? 10.594 8.297 -11.602 1 96.88 140 ASP B CA 1
ATOM 2319 C C . ASP B 1 140 ? 9.102 7.961 -11.672 1 96.88 140 ASP B C 1
ATOM 2321 O O . ASP B 1 140 ? 8.562 7.316 -10.773 1 96.88 140 ASP B O 1
ATOM 2325 N N . PRO B 1 141 ? 8.453 8.461 -12.734 1 95.06 141 PRO B N 1
ATOM 2326 C CA . PRO B 1 141 ? 7.113 7.914 -12.953 1 95.06 141 PRO B CA 1
ATOM 2327 C C . PRO B 1 141 ? 7.117 6.395 -13.102 1 95.06 141 PRO B C 1
ATOM 2329 O O . PRO B 1 141 ? 7.992 5.836 -13.773 1 95.06 141 PRO B O 1
ATOM 2332 N N . ALA B 1 142 ? 6.227 5.766 -12.352 1 93.06 142 ALA B N 1
ATOM 2333 C CA . ALA B 1 142 ? 6.082 4.32 -12.5 1 93.06 142 ALA B CA 1
ATOM 2334 C C . ALA B 1 142 ? 5.07 3.977 -13.586 1 93.06 142 ALA B C 1
ATOM 2336 O O . ALA B 1 142 ? 4.027 4.621 -13.703 1 93.06 142 ALA B O 1
ATOM 2337 N N . PRO B 1 143 ? 5.359 3.023 -14.453 1 91.06 143 PRO B N 1
ATOM 2338 C CA . PRO B 1 143 ? 4.461 2.656 -15.547 1 91.06 143 PRO B CA 1
ATOM 2339 C C . PRO B 1 143 ? 3.277 1.811 -15.086 1 91.06 143 PRO B C 1
ATOM 2341 O O . PRO B 1 143 ? 3.033 0.733 -15.641 1 91.06 143 PRO B O 1
ATOM 2344 N N . TRP B 1 144 ? 2.539 2.316 -14.109 1 94.69 144 TRP B N 1
ATOM 2345 C CA . TRP B 1 144 ? 1.426 1.581 -13.516 1 94.69 144 TRP B CA 1
ATOM 2346 C C . TRP B 1 144 ? 0.156 2.426 -13.516 1 94.69 144 TRP B C 1
ATOM 2348 O O . TRP B 1 144 ? 0.203 3.627 -13.242 1 94.69 144 TRP B O 1
ATOM 2358 N N . ASP B 1 145 ? -0.919 1.839 -13.969 1 93.94 145 ASP B N 1
ATOM 2359 C CA . ASP B 1 145 ? -2.242 2.426 -13.781 1 93.94 145 ASP B CA 1
ATOM 2360 C C . ASP B 1 145 ? -2.838 2.018 -12.438 1 93.94 145 ASP B C 1
ATOM 2362 O O . ASP B 1 145 ? -2.453 0.995 -11.867 1 93.94 145 ASP B O 1
ATOM 2366 N N . SER B 1 146 ? -3.711 2.832 -11.953 1 95.62 146 SER B N 1
ATOM 2367 C CA . SER B 1 146 ? -4.336 2.582 -10.656 1 95.62 146 SER B CA 1
ATOM 2368 C C . SER B 1 146 ? -5.82 2.26 -10.812 1 95.62 146 SER B C 1
ATOM 2370 O O . SER B 1 146 ? -6.508 2.867 -11.641 1 95.62 146 SER B O 1
ATOM 2372 N N . PHE B 1 147 ? -6.312 1.254 -10.055 1 97.19 147 PHE B N 1
ATOM 2373 C CA . PHE B 1 147 ? -7.723 0.896 -10 1 97.19 147 PHE B CA 1
ATOM 2374 C C . PHE B 1 147 ? -8.211 0.828 -8.555 1 97.19 147 PHE B C 1
ATOM 2376 O O . PHE B 1 147 ? -7.41 0.649 -7.637 1 97.19 147 PHE B O 1
ATOM 2383 N N . ARG B 1 148 ? -9.484 1.024 -8.375 1 96.88 148 ARG B N 1
ATOM 2384 C CA . ARG B 1 148 ? -10.055 0.923 -7.039 1 96.88 148 ARG B CA 1
ATOM 2385 C C . ARG B 1 148 ? -11.508 0.455 -7.094 1 96.88 148 ARG B C 1
ATOM 2387 O O . ARG B 1 148 ? -12.18 0.636 -8.109 1 96.88 148 ARG B O 1
ATOM 2394 N N . ILE B 1 149 ? -11.938 -0.223 -6.094 1 97.44 149 ILE B N 1
ATOM 2395 C CA . ILE B 1 149 ? -13.328 -0.541 -5.812 1 97.44 149 ILE B CA 1
ATOM 2396 C C . ILE B 1 149 ? -13.773 0.166 -4.531 1 97.44 149 ILE B C 1
ATOM 2398 O O . ILE B 1 149 ? -13.195 -0.049 -3.465 1 97.44 149 ILE B O 1
ATOM 2402 N N . ASP B 1 150 ? -14.734 1.062 -4.652 1 96 150 ASP B N 1
ATOM 2403 C CA . ASP B 1 150 ? -15.281 1.751 -3.486 1 96 150 ASP B CA 1
ATOM 2404 C C . ASP B 1 150 ? -16.109 0.802 -2.627 1 96 150 ASP B C 1
ATOM 2406 O O . ASP B 1 150 ? -17 0.114 -3.133 1 96 150 ASP B O 1
ATOM 2410 N N . LEU B 1 151 ? -15.852 0.747 -1.363 1 95.81 151 LEU B N 1
ATOM 2411 C CA . LEU B 1 151 ? -16.547 -0.18 -0.475 1 95.81 151 LEU B CA 1
ATOM 2412 C C . LEU B 1 151 ? -17.312 0.575 0.602 1 95.81 151 LEU B C 1
ATOM 2414 O O . LEU B 1 151 ? -17.859 -0.034 1.53 1 95.81 151 LEU B O 1
ATOM 2418 N N . SER B 1 152 ? -17.234 1.878 0.639 1 82.88 152 SER B N 1
ATOM 2419 C CA . SER B 1 152 ? -17.891 2.686 1.653 1 82.88 152 SER B CA 1
ATOM 2420 C C . SER B 1 152 ? -19.406 2.51 1.591 1 82.88 152 SER B C 1
ATOM 2422 O O . SER B 1 152 ? -20.094 2.676 2.598 1 82.88 152 SER B O 1
ATOM 2424 N N . ARG B 1 153 ? -20.125 2.469 0.391 1 63.25 153 ARG B N 1
ATOM 2425 C CA . ARG B 1 153 ? -21.562 2.604 0.22 1 63.25 153 ARG B CA 1
ATOM 2426 C C . ARG B 1 153 ? -22.297 1.388 0.774 1 63.25 153 ARG B C 1
ATOM 2428 O O . ARG B 1 153 ? -23.516 1.409 0.921 1 63.25 153 ARG B O 1
ATOM 2435 N N . CYS B 1 154 ? -21.781 0.232 0.758 1 52.09 154 CYS B N 1
ATOM 2436 C CA . CYS B 1 154 ? -22.734 -0.851 0.955 1 52.09 154 CYS B CA 1
ATOM 2437 C C . CYS B 1 154 ? -23.328 -0.816 2.365 1 52.09 154 CYS B C 1
ATOM 2439 O O . CYS B 1 154 ? -24.141 -1.668 2.727 1 52.09 154 CYS B O 1
ATOM 2441 N N . ALA B 1 155 ? -22.766 -0.035 3.301 1 45.91 155 ALA B N 1
ATOM 2442 C CA . ALA B 1 155 ? -23.406 -0.151 4.605 1 45.91 155 ALA B CA 1
ATOM 2443 C C . ALA B 1 155 ? -24.859 0.294 4.535 1 45.91 155 ALA B C 1
ATOM 2445 O O . ALA B 1 155 ? -25.703 -0.171 5.316 1 45.91 155 ALA B O 1
ATOM 2446 N N . ASP B 1 156 ? -25.156 1.357 3.779 1 41.88 156 ASP B N 1
ATOM 2447 C CA . ASP B 1 156 ? -26.516 1.86 3.963 1 41.88 156 ASP B CA 1
ATOM 2448 C C . ASP B 1 156 ? -27.547 0.932 3.312 1 41.88 156 ASP B C 1
ATOM 2450 O O . ASP B 1 156 ? -28.75 1.17 3.4 1 41.88 156 ASP B O 1
ATOM 2454 N N . GLU B 1 157 ? -27.172 0.2 2.352 1 42.41 157 GLU B N 1
ATOM 2455 C CA . GLU B 1 157 ? -28.344 -0.514 1.83 1 42.41 157 GLU B CA 1
ATOM 2456 C C . GLU B 1 157 ? -28.734 -1.663 2.75 1 42.41 157 GLU B C 1
ATOM 2458 O O . GLU B 1 157 ? -28.125 -2.734 2.715 1 42.41 157 GLU B O 1
ATOM 2463 N N . GLY B 1 158 ? -28.922 -1.423 4.043 1 35.62 158 GLY B N 1
ATOM 2464 C CA . GLY B 1 158 ? -29.719 -2.344 4.844 1 35.62 158 GLY B CA 1
ATOM 2465 C C . GLY B 1 158 ? -30.812 -3.035 4.055 1 35.62 158 GLY B C 1
ATOM 2466 O O . GLY B 1 158 ? -31.141 -2.615 2.941 1 35.62 158 GLY B O 1
ATOM 2467 N N . PRO B 1 159 ? -31.141 -4.285 4.41 1 38.41 159 PRO B N 1
ATOM 2468 C CA . PRO B 1 159 ? -32.219 -5.082 3.807 1 38.41 159 PRO B CA 1
ATOM 2469 C C . PRO B 1 159 ? -33.469 -4.273 3.553 1 38.41 159 PRO B C 1
ATOM 2471 O O . PRO B 1 159 ? -34.5 -4.836 3.193 1 38.41 159 PRO B O 1
ATOM 2474 N N . SER B 1 160 ? -33.469 -3.016 3.936 1 37.34 160 SER B N 1
ATOM 2475 C CA . SER B 1 160 ? -34.812 -2.414 4.047 1 37.34 160 SER B CA 1
ATOM 2476 C C . SER B 1 160 ? -35.5 -2.359 2.693 1 37.34 160 SER B C 1
ATOM 2478 O O . SER B 1 160 ? -36.688 -2.639 2.594 1 37.34 160 SER B O 1
ATOM 2480 N N . ALA B 1 161 ? -34.875 -1.579 1.701 1 37.16 161 ALA B N 1
ATOM 2481 C CA . ALA B 1 161 ? -35.75 -1.022 0.692 1 37.16 161 ALA B CA 1
ATOM 2482 C C . ALA B 1 161 ? -36.156 -2.08 -0.336 1 37.16 161 ALA B C 1
ATOM 2484 O O . ALA B 1 161 ? -36.844 -1.776 -1.316 1 37.16 161 ALA B O 1
ATOM 2485 N N . ARG B 1 162 ? -35.438 -3.184 -0.258 1 34.69 162 ARG B N 1
ATOM 2486 C CA . ARG B 1 162 ? -35.844 -4.094 -1.314 1 34.69 162 ARG B CA 1
ATOM 2487 C C . ARG B 1 162 ? -37.281 -4.574 -1.078 1 34.69 162 ARG B C 1
ATOM 2489 O O . ARG B 1 162 ? -37.906 -5.156 -1.97 1 34.69 162 ARG B O 1
ATOM 2496 N N . ASN B 1 163 ? -37.531 -4.793 0.229 1 34.69 163 ASN B N 1
ATOM 2497 C CA . ASN B 1 163 ? -38.781 -5.48 0.449 1 34.69 163 ASN B CA 1
ATOM 2498 C C . ASN B 1 163 ? -39.969 -4.516 0.395 1 34.69 163 ASN B C 1
ATOM 2500 O O . ASN B 1 163 ? -40.938 -4.672 1.14 1 34.69 163 ASN B O 1
ATOM 2504 N N . ARG B 1 164 ? -39.719 -3.25 0.077 1 33.28 164 ARG B N 1
ATOM 2505 C CA . ARG B 1 164 ? -41 -2.543 0.091 1 33.28 164 ARG B CA 1
ATOM 2506 C C . ARG B 1 164 ? -41.875 -2.941 -1.105 1 33.28 164 ARG B C 1
ATOM 2508 O O . ARG B 1 164 ? -41.562 -2.588 -2.244 1 33.28 164 ARG B O 1
ATOM 2515 N N . ARG B 1 165 ? -42.5 -4.102 -1.052 1 34.5 165 ARG B N 1
ATOM 2516 C CA . ARG B 1 165 ? -43.562 -4.523 -1.966 1 34.5 165 ARG B CA 1
ATOM 2517 C C . ARG B 1 165 ? -44.594 -3.41 -2.178 1 34.5 165 ARG B C 1
ATOM 2519 O O . ARG B 1 165 ? -45.062 -2.82 -1.213 1 34.5 165 ARG B O 1
ATOM 2526 N N . PRO B 1 166 ? -44.594 -2.738 -3.271 1 37.16 166 PRO B N 1
ATOM 2527 C CA . PRO B 1 166 ? -45.625 -1.723 -3.488 1 37.16 166 PRO B CA 1
ATOM 2528 C C . PRO B 1 166 ? -47 -2.17 -3.002 1 37.16 166 PRO B C 1
ATOM 2530 O O . PRO B 1 166 ? -47.344 -3.357 -3.08 1 37.16 166 PRO B O 1
ATOM 2533 N N . ALA B 1 167 ? -47.562 -1.62 -1.979 1 38.94 167 ALA B N 1
ATOM 2534 C CA . ALA B 1 167 ? -48.938 -1.833 -1.512 1 38.94 167 ALA B CA 1
ATOM 2535 C C . ALA B 1 167 ? -49.906 -1.936 -2.686 1 38.94 167 ALA B C 1
ATOM 2537 O O . ALA B 1 167 ? -49.906 -1.082 -3.576 1 38.94 167 ALA B O 1
ATOM 2538 N N . ALA B 1 168 ? -50.312 -3.152 -3.074 1 38.22 168 ALA B N 1
ATOM 2539 C CA . ALA B 1 168 ? -51.375 -3.457 -4.027 1 38.22 168 ALA B CA 1
ATOM 2540 C C . ALA B 1 168 ? -52.594 -2.576 -3.789 1 38.22 168 ALA B C 1
ATOM 2542 O O . ALA B 1 168 ? -53.062 -2.453 -2.654 1 38.22 168 ALA B O 1
ATOM 2543 N N . SER B 1 169 ? -52.688 -1.41 -4.402 1 34.44 169 SER B N 1
ATOM 2544 C CA . SER B 1 169 ? -53.906 -0.62 -4.473 1 34.44 169 SER B CA 1
ATOM 2545 C C . SER B 1 169 ? -55.125 -1.517 -4.57 1 34.44 169 SER B C 1
ATOM 2547 O O . SER B 1 169 ? -55.312 -2.221 -5.562 1 34.44 169 SER B O 1
ATOM 2549 N N . VAL B 1 170 ? -55.531 -2.195 -3.518 1 36.44 170 VAL B N 1
ATOM 2550 C CA . VAL B 1 170 ? -56.844 -2.838 -3.508 1 36.44 170 VAL B CA 1
ATOM 2551 C C . VAL B 1 170 ? -57.906 -1.872 -4.047 1 36.44 170 VAL B C 1
ATOM 2553 O O . VAL B 1 170 ? -58.125 -0.794 -3.482 1 36.44 170 VAL B O 1
ATOM 2556 N N . GLU B 1 171 ? -58.062 -1.842 -5.312 1 33.94 171 GLU B N 1
ATOM 2557 C CA . GLU B 1 171 ? -59.188 -1.245 -5.984 1 33.94 171 GLU B CA 1
ATOM 2558 C C . GLU B 1 171 ? -60.5 -1.583 -5.262 1 33.94 171 GLU B C 1
ATOM 2560 O O . GLU B 1 171 ? -60.812 -2.756 -5.062 1 33.94 171 GLU B O 1
ATOM 2565 N N . LYS B 1 172 ? -60.875 -0.806 -4.246 1 35.53 172 LYS B N 1
ATOM 2566 C CA . LYS B 1 172 ? -62.219 -0.828 -3.709 1 35.53 172 LYS B CA 1
ATOM 2567 C C . LYS B 1 172 ? -63.25 -1.018 -4.82 1 35.53 172 LYS B C 1
ATOM 2569 O O . LYS B 1 172 ? -63.312 -0.219 -5.754 1 35.53 172 LYS B O 1
ATOM 2574 N N . ARG B 1 173 ? -63.75 -2.227 -5.09 1 28.25 173 ARG B N 1
ATOM 2575 C CA . ARG B 1 173 ? -65.062 -2.375 -5.68 1 28.25 173 ARG B CA 1
ATOM 2576 C C . ARG B 1 173 ? -66.125 -1.755 -4.789 1 28.25 173 ARG B C 1
ATOM 2578 O O . ARG B 1 173 ? -66.062 -1.856 -3.562 1 28.25 173 ARG B O 1
#

Solvent-accessible surface area (backbone atoms only — not comparable to full-atom values): 19265 Å² total; per-residue (Å²): 124,84,70,70,66,46,76,41,75,60,51,72,86,42,12,58,60,47,7,53,50,48,29,54,47,13,54,76,68,71,37,60,86,70,70,49,41,42,65,59,31,32,51,52,40,52,47,30,73,72,31,88,44,36,44,49,38,30,29,30,54,94,89,34,83,40,28,41,37,38,33,33,56,40,82,31,78,55,80,68,45,34,30,36,38,45,75,44,77,46,60,40,78,91,52,58,94,68,50,50,67,59,50,53,52,49,51,52,51,51,53,32,46,77,71,54,16,46,29,39,32,36,69,39,56,68,84,40,59,69,60,49,57,55,42,65,73,76,35,42,79,41,74,38,44,33,36,32,38,83,37,60,68,66,68,74,65,51,86,61,74,79,67,62,66,75,77,76,76,74,71,81,122,125,85,69,72,66,46,74,40,75,61,52,72,88,43,12,58,61,45,8,53,50,48,29,53,46,14,54,76,67,71,38,60,85,70,70,50,41,42,66,58,30,32,51,52,42,51,46,30,73,71,32,88,44,35,44,49,37,31,30,30,54,93,90,34,83,41,30,40,37,37,32,33,58,39,83,31,76,55,79,68,46,33,27,36,39,45,75,44,76,45,59,40,80,91,53,57,92,69,50,51,66,58,51,54,53,50,51,51,51,51,52,31,46,77,71,54,16,45,28,40,32,36,69,41,56,68,83,41,58,70,60,50,57,55,44,64,72,76,35,42,79,40,72,38,43,33,37,30,37,82,38,60,68,65,70,74,67,52,83,61,75,77,66,62,67,77,78,75,77,76,73,80,125

Sequence (346 aa):
MVSVPTIRALSAADAPRLADLATAYRRAMSGPAEATTPGQAAALIERALRAPDLLLLGADCGGALAGFALAFELPEIISGGRAGQLDDLFVMPEARGSGLARALIRQLTEIGTARGWTHLRWLVPQDNATAIHLYRSIADPAPWDSFRIDLSRCADEGPSARNRRPAASVEKRMVSVPTIRALSAADAPRLADLATAYRRAMSGPAEATTPGQAAALIERALRAPDLLLLGADCGGALAGFALAFELPEIISGGRAGQLDDLFVMPEARGSGLARALIRQLTEIGTARGWTHLRWLVPQDNATAIHLYRSIADPAPWDSFRIDLSRCADEGPSARNRRPAASVEKR

Secondary structure (DSSP, 8-state):
----PEEEE--GGGHHHHHHHHHHHHHHTT--SSPPPHHHHHHHHHHHHH-TTEEEEEEEETTEEEEEEEEEEEE-TTTSSEEEEEEEEEE-GGGTTSSHHHHHHHHHHHHHHHHTEEEEEEEEETT-HHHHHHHHHHSEE-SEEEEEEE-SGGGT--TTGGG----------/----PEEEE--GGGHHHHHHHHHHHHHHTT--SSPPPHHHHHHHHHHHHH-TTEEEEEEEETTEEEEEEEEEEEE-TTTSSEEEEEEEEEE-GGGTTSSHHHHHHHHHHHHHHHHTEEEEEEEEETT-HHHHHHHHHHSEE-SEEEEEEE-SGGGT--TTGGG----------

Nearest PDB structures (foldseek):
  7n1l-assembly4_F  TM=8.904E-01  e=3.920E-13  Brucella abortus 2308
  8a9o-assembly1_A  TM=8.818E-01  e=6.707E-11  Acinetobacter baumannii
  8a9n-assembly1_B  TM=8.626E-01  e=7.616E-11  Acinetobacter baumannii
  1qsm-assembly1_D  TM=9.117E-01  e=4.800E-10  Saccharomyces cerevisiae
  4yfj-assembly1_A  TM=8.051E-01  e=2.388E-10  Pseudomonas aeruginosa

InterPro domains:
  IPR000182 GNAT domain [PF00583] (42-136)
  IPR000182 GNAT domain [PS51186] (5-173)
  IPR016181 Acyl-CoA N-acyltransferase [SSF55729] (6-137)
  IPR050832 Bacterial Acetyltransferase [PTHR43877] (6-137)

pLDDT: mean 86.46, std 19.38, range [27.92, 98.31]

=== Feature glossary ===
The record interleaves many kinds of information about one protein. Here is each kind framed as the question it answers.

Q: What does the local fold look like, residue by residue?
A: The Foldseek 3Di string encodes local tertiary geometry as a 20-letter alphabet — one character per residue — derived from the relative positions of nearby Cα atoms. Unlike the amino-acid sequence, 3Di is a direct function of the 3D structure, so two proteins with the same fold have similar 3Di strings even at low sequence identity.

Q: Which residues are in helices, strands, or loops?
A: The SS8 string is DSSP's per-residue secondary-structure call. α-helix (H) means an i→i+4 H-bond ladder; β-strand (E) means the residue participates in a β-sheet; 3₁₀ (G) and π (I) are tighter and wider helices; T/S are turns/bends; '-' is loop.

Q: How big and how compact is the whole molecule?
A: Radius of gyration (Rg) is the root-mean-square distance of Cα atoms from their centroid — a single number for overall size and compactness. A globular domain of N residues has Rg ≈ 2.2·N^0.38 Å; an extended or disordered chain has a much larger Rg. The Cα contact count is the number of residue pairs whose Cα atoms are within 8 Å and are more than four positions apart in sequence — a standard proxy for tertiary packing density. The bounding box is the smallest axis-aligned box enclosing all Cα atoms.

Q: Where is each backbone atom in 3D?
A: Structure coordinates are given as an mmCIF _atom_site loop: one row per atom with element, residue name, chain id, sequence number, and x/y/z position in Å. Only the four main-chain atoms per residue are included here; side chains are omitted to keep the record compact.

Q: What is the amino-acid chain?
A: Primary structure: the covalent order of the twenty standard amino acids along the backbone. Two proteins with the same sequence will (almost always) fold to the same structure; two with 30% identity often share a fold but not the details.

Q: What if only a Cα trace is available?
A: Three-state secondary structure (P-SEA) collapses the eight DSSP classes into helix (a), strand (b), and coil (c). P-SEA assigns these from Cα geometry alone — distances and angles — without requiring backbone oxygens, so it works on any Cα trace.

Q: What family and function is it annotated with?
A: Database cross-references. InterPro integrates a dozen domain/family signature databases into unified entries with residue-range hits. GO terms attach function/process/location labels with evidence codes. CATH codes position the fold in a four-level structural taxonomy. Organism is the NCBI-taxonomy species name.

Q: How confident is the AlphaFold model at each residue?
A: pLDDT is the predicted lDDT-Cα score: AlphaFold's confidence that the local environment of each residue (all inter-atomic distances within 15 Å) is correctly placed. It is a per-residue number between 0 and 100, with higher meaning more reliable.

Q: How mobile is each atom in the crystal?
A: B-factor (Debye–Waller factor) reflects atomic displacement in the crystal lattice. It is an experimental observable (units Å²), not a prediction; low values mean the atom is pinned down, high values mean it moves or is heterogeneous across the crystal.

Q: Which residues are buried vs exposed?
A: SASA measures how much of the protein is reachable by solvent. It is computed by rolling a water-sized probe over the atomic surface and summing the exposed area (Å²). Per-residue SASA distinguishes core (buried, low SASA) from surface (exposed, high SASA) residues; total SASA is a whole-molecule size measure.

Q: What do the diagnostic plots show?
A: Plot images: a contact map (which residues are close in 3D, as an N×N binary image), a Ramachandran scatter (backbone torsion angles, revealing secondary-structure composition at a glance), and — for AlphaFold structures — a PAE heatmap (pairwise prediction confidence).

Q: What known structures does this most resemble?
A: The Foldseek neighbor list gives the closest experimentally determined structures in the PDB, ranked by structural alignment. TM-score near 1 means near-identical fold; near 0.3 means only rough topology match. This is how one finds what a novel AlphaFold prediction most resembles in the solved-structure universe.

Q: Are the domains correctly placed relative to each other?
A: Predicted aligned error is AlphaFold's pairwise confidence. Unlike pLDDT (per-residue), PAE is per-residue-pair and captures whether two parts of the structure are correctly placed relative to each other. Units are ångströms of expected positional error.

Q: What do the rendered images show?
A: Structure images are PyMOL renders from six orthogonal camera directions. Cartoon representation draws helices as coils and strands as arrows; sticks shows the backbone as bonds; surface shows the solvent-excluded envelope. Rainbow coloring maps sequence position to hue (blue→red, N→C); chain coloring assigns a distinct color per polypeptide.

Q: What are the backbone torsion angles?
A: φ (phi) and ψ (psi) are the two rotatable backbone dihedrals per residue: φ is the C(i-1)–N–Cα–C torsion, ψ is the N–Cα–C–N(i+1) torsion, both in degrees on (−180°, 180°]. α-helical residues cluster near (−60°, −45°); β-strand residues near (−120°, +130°). A Ramachandran plot is simply a scatter of (φ, ψ) for every residue.